Protein AF-A0A8H3FV76-F1 (afdb_monomer_lite)

Foldseek 3Di:
DDDDPPDPPDCFADFPWKKKWWAADLVVGWIWMFRHDPVDPVRDPPGDDIATWWWDWDDDDPDLAIATQIDRDDPPIDSAGQAAPFQDQQLHDPVNHPDDVDDRRHHFYAHDPNSSLVSQQLSADVVCNVVSSVPQQDAAAGDDDPGGPPHSNDHGDMDMGIDGFDPVCCPCGDPVNNVCRRVQVVHGSHD

Secondary structure (DSSP, 8-state):
-PPPPP--------EEEEEEEEEEETTEEEEEEESS-TT-HHHHTTS---EE-EEEEEE-TTS--EEEEEESS-SS-BSSBPP-TTTHHHHS-GGGB---SSS---EEEEE-HHHHHHHHHHTS-GGGHHHHHHHTEETTEE---S--TTTT--TTEEEEEEEE--TT-TTTSSHHHHHHHHHTTT--SB-

Radius of gyration: 16.8 Å; chains: 1; bounding box: 39×49×47 Å

Organism: NCBI:txid172621

Sequence (191 aa):
MFPVAPTERVSLGHTHSAATVFTQNPDTPHLLAVPFDAQSTHAYENNGGWRPLAFRHVRIGNTQRAYSAVTTYGDRQHIAARGSPHWMPQLLPSVYDFQTGSPRIQAGLIGSIPLLIALAAFSAPPAALGAVLTRCVRPSAWQPHQYHYPMGHVAERGMVVTIFLDPTNPQGSNAAVLNGLQNGEYGPFYS

Structure (mmCIF, N/CA/C/O backbone):
data_AF-A0A8H3FV76-F1
#
_entry.id   AF-A0A8H3FV76-F1
#
loop_
_atom_site.group_PDB
_atom_site.id
_atom_site.type_symbol
_atom_site.label_atom_id
_atom_site.label_alt_id
_atom_site.label_comp_id
_atom_site.label_asym_id
_atom_site.label_entity_id
_atom_site.label_seq_id
_atom_site.pdbx_PDB_ins_code
_atom_site.Cartn_x
_atom_site.Cartn_y
_atom_site.Cartn_z
_atom_site.occupancy
_atom_site.B_iso_or_equiv
_atom_site.auth_seq_id
_atom_site.auth_comp_id
_atom_site.auth_asym_id
_atom_site.auth_atom_id
_atom_site.pdbx_PDB_model_num
ATOM 1 N N . MET A 1 1 ? 2.960 -29.334 -23.297 1.00 36.62 1 MET A N 1
ATOM 2 C CA . MET A 1 1 ? 3.808 -28.384 -22.548 1.00 36.62 1 MET A CA 1
ATOM 3 C C . MET A 1 1 ? 3.963 -27.160 -23.433 1.00 36.62 1 MET A C 1
ATOM 5 O O . MET A 1 1 ? 4.658 -27.241 -24.434 1.00 36.62 1 MET A O 1
ATOM 9 N N . PHE A 1 2 ? 3.190 -26.104 -23.176 1.00 31.58 2 PHE A N 1
ATOM 10 C CA . PHE A 1 2 ? 3.243 -24.879 -23.978 1.00 31.58 2 PHE A CA 1
ATOM 11 C C . PHE A 1 2 ? 4.320 -23.956 -23.396 1.00 31.58 2 PHE A C 1
ATOM 13 O O . PHE A 1 2 ? 4.336 -23.777 -22.177 1.00 31.58 2 PHE A O 1
ATOM 20 N N . PRO A 1 3 ? 5.226 -23.398 -24.213 1.00 33.75 3 PRO A N 1
ATOM 21 C CA . PRO A 1 3 ? 6.197 -22.432 -23.727 1.00 33.75 3 PRO A CA 1
ATOM 22 C C . PRO A 1 3 ? 5.468 -21.145 -23.326 1.00 33.75 3 PRO A C 1
ATOM 24 O O . PRO A 1 3 ? 4.717 -20.569 -24.113 1.00 33.75 3 PRO A O 1
ATOM 27 N N . VAL A 1 4 ? 5.677 -20.707 -22.084 1.00 38.50 4 VAL A N 1
ATOM 28 C CA . VAL A 1 4 ? 5.266 -19.379 -21.622 1.00 38.50 4 VAL A CA 1
ATOM 29 C C . VAL A 1 4 ? 6.168 -18.375 -22.332 1.00 38.50 4 VAL A C 1
ATOM 31 O O . VAL A 1 4 ? 7.389 -18.427 -22.181 1.00 38.50 4 VAL A O 1
ATOM 34 N N . ALA A 1 5 ? 5.578 -17.514 -23.160 1.00 35.06 5 ALA A N 1
ATOM 35 C CA . ALA A 1 5 ? 6.313 -16.458 -23.843 1.00 35.06 5 ALA A CA 1
ATOM 36 C C . ALA A 1 5 ? 7.004 -15.551 -22.806 1.00 35.06 5 ALA A C 1
ATOM 38 O O . ALA A 1 5 ? 6.394 -15.241 -21.777 1.00 35.06 5 ALA A O 1
ATOM 39 N N . PRO A 1 6 ? 8.254 -15.119 -23.041 1.00 36.88 6 PRO A N 1
ATOM 40 C CA . PRO A 1 6 ? 8.903 -14.156 -22.169 1.00 36.88 6 PRO A CA 1
ATOM 41 C C . PRO A 1 6 ? 8.097 -12.858 -22.205 1.00 36.88 6 PRO A C 1
ATOM 43 O O . PRO A 1 6 ? 7.936 -12.249 -23.261 1.00 36.88 6 PRO A O 1
ATOM 46 N N . THR A 1 7 ? 7.559 -12.459 -21.053 1.00 44.25 7 THR A N 1
ATOM 47 C CA . THR A 1 7 ? 6.920 -11.157 -20.872 1.00 44.25 7 THR A CA 1
ATOM 48 C C . THR A 1 7 ? 7.927 -10.090 -21.274 1.00 44.25 7 THR A C 1
ATOM 50 O O . THR A 1 7 ? 8.938 -9.899 -20.593 1.00 44.25 7 THR A O 1
ATOM 53 N N . GLU A 1 8 ? 7.674 -9.434 -22.402 1.00 32.16 8 GLU A N 1
ATOM 54 C CA . GLU A 1 8 ? 8.462 -8.317 -22.898 1.00 32.16 8 GLU A CA 1
ATOM 55 C C . GLU A 1 8 ? 8.462 -7.235 -21.813 1.00 32.16 8 GLU A C 1
ATOM 57 O O . GLU A 1 8 ? 7.467 -6.547 -21.574 1.00 32.16 8 GLU A O 1
ATOM 62 N N . ARG A 1 9 ? 9.569 -7.143 -21.066 1.00 40.03 9 ARG A N 1
ATOM 63 C CA . ARG A 1 9 ? 9.799 -6.029 -20.155 1.00 40.03 9 ARG A CA 1
ATOM 64 C C . ARG A 1 9 ? 10.002 -4.813 -21.047 1.00 40.03 9 ARG A C 1
ATOM 66 O O . ARG A 1 9 ? 11.104 -4.586 -21.538 1.00 40.03 9 ARG A O 1
ATOM 73 N N . VAL A 1 10 ? 8.929 -4.048 -21.258 1.00 46.09 10 VAL A N 1
ATOM 74 C CA . VAL A 1 10 ? 9.014 -2.643 -21.673 1.00 46.09 10 VAL A CA 1
ATOM 75 C C . VAL A 1 10 ? 10.165 -2.021 -20.882 1.00 46.09 10 VAL A C 1
ATOM 77 O O . VAL A 1 10 ? 10.298 -2.320 -19.692 1.00 46.09 10 VAL A O 1
ATOM 80 N N . SER A 1 11 ? 11.018 -1.220 -21.528 1.00 41.97 11 SER A N 1
ATOM 81 C CA . SER A 1 11 ? 12.102 -0.483 -20.865 1.00 41.97 11 SER A CA 1
ATOM 82 C C . SER A 1 11 ? 11.491 0.568 -19.928 1.00 41.97 11 SER A C 1
ATOM 84 O O . SER A 1 11 ? 11.413 1.756 -20.219 1.00 41.97 11 SER A O 1
ATOM 86 N N . LEU A 1 12 ? 10.940 0.077 -18.824 1.00 52.75 12 LEU A N 1
ATOM 87 C CA . LEU A 1 12 ? 10.497 0.828 -17.672 1.00 52.75 12 LEU A CA 1
ATOM 88 C C . LEU A 1 12 ? 11.776 1.409 -17.068 1.00 52.75 12 LEU A C 1
ATOM 90 O O . LEU A 1 12 ? 12.803 0.729 -17.054 1.00 52.75 12 LEU A O 1
ATOM 94 N N . GLY A 1 13 ? 11.739 2.681 -16.668 1.00 56.09 13 GLY A N 1
ATOM 95 C CA . GLY A 1 13 ? 12.906 3.421 -16.188 1.00 56.09 13 GLY A CA 1
ATOM 96 C C . GLY A 1 13 ? 13.615 2.768 -14.994 1.00 56.09 13 GLY A C 1
ATOM 97 O O . GLY A 1 13 ? 13.360 1.632 -14.605 1.00 56.09 13 GLY A O 1
ATOM 98 N N . HIS A 1 14 ? 14.522 3.497 -14.354 1.00 64.50 14 HIS A N 1
ATOM 99 C CA . HIS A 1 14 ? 15.194 2.974 -13.165 1.00 64.50 14 HIS A CA 1
ATOM 100 C C . HIS A 1 14 ? 14.164 2.657 -12.064 1.00 64.50 14 HIS A C 1
ATOM 102 O O . HIS A 1 14 ? 13.364 3.518 -11.682 1.00 64.50 14 HIS A O 1
ATOM 108 N N . THR A 1 15 ? 14.178 1.417 -11.565 1.00 77.12 15 THR A N 1
ATOM 109 C CA . THR A 1 15 ? 13.364 0.999 -10.418 1.00 77.12 15 THR A CA 1
ATOM 110 C C . THR A 1 15 ? 13.693 1.880 -9.218 1.00 77.12 15 THR A C 1
ATOM 112 O O . THR A 1 15 ? 14.849 1.962 -8.808 1.00 77.12 15 THR A O 1
ATOM 115 N N . HIS A 1 16 ? 12.678 2.516 -8.637 1.00 83.38 16 HIS A N 1
ATOM 116 C CA . HIS A 1 16 ? 12.831 3.306 -7.419 1.00 83.38 16 HIS A CA 1
ATOM 117 C C . HIS A 1 16 ? 12.718 2.433 -6.170 1.00 83.38 16 HIS A C 1
ATOM 119 O O . HIS A 1 16 ? 13.556 2.501 -5.275 1.00 83.38 16 HIS A O 1
ATOM 125 N N . SER A 1 17 ? 11.669 1.614 -6.107 1.00 89.38 17 SER A N 1
ATOM 126 C CA . SER A 1 17 ? 11.402 0.732 -4.976 1.00 89.38 17 SER A CA 1
ATOM 127 C C . SER A 1 17 ? 10.532 -0.445 -5.401 1.00 89.38 17 SER A C 1
ATOM 129 O O . SER A 1 17 ? 9.842 -0.393 -6.421 1.00 89.38 17 SER A O 1
ATOM 131 N N . ALA A 1 18 ? 10.567 -1.521 -4.621 1.00 91.88 18 ALA A N 1
ATOM 132 C CA . ALA A 1 18 ? 9.705 -2.674 -4.818 1.00 91.88 18 ALA A CA 1
ATOM 133 C C . ALA A 1 18 ? 9.270 -3.252 -3.472 1.00 91.88 18 ALA A C 1
ATOM 135 O O . ALA A 1 18 ? 9.939 -3.060 -2.458 1.00 91.88 18 ALA A O 1
ATOM 136 N N . ALA A 1 19 ? 8.157 -3.972 -3.463 1.00 92.88 19 ALA A N 1
ATOM 137 C CA . ALA A 1 19 ? 7.776 -4.824 -2.351 1.00 92.88 19 ALA A CA 1
ATOM 138 C C . ALA A 1 19 ? 7.035 -6.052 -2.864 1.00 92.88 19 ALA A C 1
ATOM 140 O O . ALA A 1 19 ? 6.316 -5.988 -3.862 1.00 92.88 19 ALA A O 1
ATOM 141 N N . THR A 1 20 ? 7.172 -7.150 -2.132 1.00 93.25 20 THR A N 1
ATOM 142 C CA . THR A 1 20 ? 6.369 -8.349 -2.353 1.00 93.25 20 THR A CA 1
ATOM 143 C C . THR A 1 20 ? 5.481 -8.566 -1.146 1.00 93.25 20 THR A C 1
ATOM 145 O O . THR A 1 20 ? 5.955 -8.492 -0.014 1.00 93.25 20 THR A O 1
ATOM 148 N N . VAL A 1 21 ? 4.198 -8.821 -1.386 1.00 92.75 21 VAL A N 1
ATOM 149 C CA . VAL A 1 21 ? 3.195 -9.104 -0.358 1.00 92.75 21 VAL A CA 1
ATOM 150 C C . VAL A 1 21 ? 2.537 -10.442 -0.665 1.00 92.75 21 VAL A C 1
ATOM 152 O O . VAL A 1 21 ? 2.235 -10.740 -1.817 1.00 92.75 21 VAL A O 1
ATOM 155 N N . PHE A 1 22 ? 2.315 -11.246 0.363 1.00 91.38 22 PHE A N 1
ATOM 156 C CA . PHE A 1 22 ? 1.766 -12.588 0.274 1.00 91.38 22 PHE A CA 1
ATOM 157 C C . PHE A 1 22 ? 0.725 -12.813 1.370 1.00 91.38 22 PHE A C 1
ATOM 159 O O . PHE A 1 22 ? 0.882 -12.344 2.499 1.00 91.38 22 PHE A O 1
ATOM 166 N N . THR A 1 23 ? -0.327 -13.558 1.046 1.00 85.94 23 THR A N 1
ATOM 167 C CA . THR A 1 23 ? -1.296 -14.058 2.021 1.00 85.94 23 THR A CA 1
ATOM 168 C C . THR A 1 23 ? -1.419 -15.570 1.891 1.00 85.94 23 THR A C 1
ATOM 170 O O . THR A 1 23 ? -1.562 -16.099 0.791 1.00 85.94 23 THR A O 1
ATOM 173 N N . GLN A 1 24 ? -1.329 -16.274 3.020 1.00 75.19 24 GLN A N 1
ATOM 174 C CA . GLN A 1 24 ? -1.372 -17.734 3.039 1.00 75.19 24 GLN A CA 1
ATOM 175 C C . GLN A 1 24 ? -2.815 -18.248 3.023 1.00 75.19 24 GLN A C 1
ATOM 177 O O . GLN A 1 24 ? -3.137 -19.139 2.245 1.00 75.19 24 GLN A O 1
ATOM 182 N N . ASN A 1 25 ? -3.686 -17.680 3.861 1.00 73.50 25 ASN A N 1
ATOM 183 C CA . ASN A 1 25 ? -5.054 -18.155 4.041 1.00 73.50 25 ASN A CA 1
ATOM 184 C C . ASN A 1 25 ? -6.007 -16.971 4.335 1.00 73.50 25 ASN A C 1
ATOM 186 O O . ASN A 1 25 ? -5.696 -16.179 5.230 1.00 73.50 25 ASN A O 1
ATOM 190 N N . PRO A 1 26 ? -7.162 -16.851 3.643 1.00 68.19 26 PRO A N 1
ATOM 191 C CA . PRO A 1 26 ? -8.209 -15.874 3.973 1.00 68.19 26 PRO A CA 1
ATOM 192 C C . PRO A 1 26 ? -8.698 -15.931 5.428 1.00 68.19 26 PRO A C 1
ATOM 194 O O . PRO A 1 26 ? -9.129 -14.909 5.963 1.00 68.19 26 PRO A O 1
ATOM 197 N N . ASP A 1 27 ? -8.630 -17.097 6.073 1.00 69.38 27 ASP A N 1
ATOM 198 C CA . ASP A 1 27 ? -9.115 -17.305 7.443 1.00 69.38 27 ASP A CA 1
ATOM 199 C C . ASP A 1 27 ? -8.100 -16.862 8.508 1.00 69.38 27 ASP A C 1
ATOM 201 O O . ASP A 1 27 ? -8.467 -16.569 9.646 1.00 69.38 27 ASP A O 1
ATOM 205 N N . THR A 1 28 ? -6.816 -16.766 8.144 1.00 69.50 28 THR A N 1
ATOM 206 C CA . THR A 1 28 ? -5.741 -16.230 8.995 1.00 69.50 28 THR A CA 1
ATOM 207 C C . THR A 1 28 ? -5.098 -15.053 8.275 1.00 69.50 28 THR A C 1
ATOM 209 O O . THR A 1 28 ? -4.051 -15.209 7.634 1.00 69.50 28 THR A O 1
ATOM 212 N N . PRO A 1 29 ? -5.718 -13.867 8.318 1.00 74.19 29 PRO A N 1
ATOM 213 C CA . PRO A 1 29 ? -5.526 -12.882 7.271 1.00 74.19 29 PRO A CA 1
ATOM 214 C C . PRO A 1 29 ? -4.332 -11.973 7.549 1.00 74.19 29 PRO A C 1
ATOM 216 O O . PRO A 1 29 ? -4.397 -10.752 7.441 1.00 74.19 29 PRO A O 1
ATOM 219 N N . HIS A 1 30 ? -3.216 -12.575 7.936 1.00 84.12 30 HIS A N 1
ATOM 220 C CA . HIS A 1 30 ? -1.951 -11.882 8.012 1.00 84.12 30 HIS A CA 1
ATOM 221 C C . HIS A 1 30 ? -1.403 -11.701 6.599 1.00 84.12 30 HIS A C 1
ATOM 223 O O . HIS A 1 30 ? -1.332 -12.634 5.797 1.00 84.12 30 HIS A O 1
ATOM 229 N N . LEU A 1 31 ? -1.013 -10.468 6.307 1.00 89.50 31 LEU A N 1
ATOM 230 C CA . LEU A 1 31 ? -0.245 -10.124 5.127 1.00 89.50 31 LEU A CA 1
ATOM 231 C C . LEU A 1 31 ? 1.228 -10.201 5.506 1.00 89.50 31 LEU A C 1
ATOM 233 O O . LEU A 1 31 ? 1.684 -9.485 6.400 1.00 89.50 31 LEU A O 1
ATOM 237 N N . LEU A 1 32 ? 1.957 -11.083 4.834 1.00 90.81 32 LEU A N 1
ATOM 238 C CA . LEU A 1 32 ? 3.406 -11.165 4.922 1.00 90.81 32 LEU A CA 1
ATOM 239 C C . LEU A 1 32 ? 4.006 -10.323 3.810 1.00 90.81 32 LEU A C 1
ATOM 241 O O . LEU A 1 32 ? 3.511 -10.335 2.687 1.00 90.81 32 LEU A O 1
ATOM 245 N N . ALA A 1 33 ? 5.072 -9.594 4.102 1.00 92.38 33 ALA A N 1
ATOM 246 C CA . ALA A 1 33 ? 5.695 -8.727 3.128 1.00 92.38 33 ALA A CA 1
ATOM 247 C C . ALA A 1 33 ? 7.214 -8.665 3.281 1.00 92.38 33 ALA A C 1
ATOM 249 O O . ALA A 1 33 ? 7.765 -8.842 4.370 1.00 92.38 33 ALA A O 1
ATOM 250 N N . VAL A 1 34 ? 7.873 -8.371 2.163 1.00 91.38 34 VAL A N 1
ATOM 251 C CA . VAL A 1 34 ? 9.301 -8.061 2.065 1.00 91.38 34 VAL A CA 1
ATOM 252 C C . VAL A 1 34 ? 9.493 -6.767 1.263 1.00 91.38 34 VAL A C 1
ATOM 254 O O . VAL A 1 34 ? 8.743 -6.528 0.312 1.00 91.38 34 VAL A O 1
ATOM 257 N N . PRO A 1 35 ? 10.465 -5.903 1.615 1.00 89.94 35 PRO A N 1
ATOM 258 C CA . PRO A 1 35 ? 10.671 -4.605 0.962 1.00 89.94 35 PRO A CA 1
ATOM 259 C C . PRO A 1 35 ? 11.475 -4.720 -0.347 1.00 89.94 35 PRO A C 1
ATOM 261 O O . PRO A 1 35 ? 12.315 -3.875 -0.645 1.00 89.94 35 PRO A O 1
ATOM 264 N N . PHE A 1 36 ? 11.274 -5.804 -1.094 1.00 88.50 36 PHE A N 1
ATOM 265 C CA . PHE A 1 36 ? 11.963 -6.080 -2.348 1.00 88.50 36 PHE A CA 1
ATOM 266 C C . PHE A 1 36 ? 11.134 -7.002 -3.250 1.00 88.50 36 PHE A C 1
ATOM 268 O O . PHE A 1 36 ? 10.139 -7.590 -2.819 1.00 88.50 36 PHE A O 1
ATOM 275 N N . ASP A 1 37 ? 11.550 -7.123 -4.509 1.00 89.88 37 ASP A N 1
ATOM 276 C CA . ASP A 1 37 ? 11.027 -8.114 -5.451 1.00 89.88 37 ASP A CA 1
ATOM 277 C C . ASP A 1 37 ? 11.562 -9.508 -5.085 1.00 89.88 37 ASP A C 1
ATOM 279 O O . ASP A 1 37 ? 12.746 -9.796 -5.270 1.00 89.88 37 ASP A O 1
ATOM 283 N N . ALA A 1 38 ? 10.696 -10.373 -4.552 1.00 87.69 38 ALA A N 1
ATOM 284 C CA . ALA A 1 38 ? 11.058 -11.722 -4.123 1.00 87.69 38 ALA A CA 1
ATOM 285 C C . ALA A 1 38 ? 11.350 -12.675 -5.296 1.00 87.69 38 ALA A C 1
ATOM 287 O O . ALA A 1 38 ? 11.844 -13.776 -5.070 1.00 87.69 38 ALA A O 1
ATOM 288 N N . GLN A 1 39 ? 11.065 -12.271 -6.539 1.00 84.00 39 GLN A N 1
ATOM 289 C CA . GLN A 1 39 ? 11.465 -13.010 -7.740 1.00 84.00 39 GLN A CA 1
ATOM 290 C C . GLN A 1 39 ? 12.920 -12.717 -8.137 1.00 84.00 39 GLN A C 1
ATOM 292 O O . GLN A 1 39 ? 13.481 -13.420 -8.977 1.00 84.00 39 GLN A O 1
ATOM 297 N N . SER A 1 40 ? 13.546 -11.697 -7.541 1.00 78.38 40 SER A N 1
ATOM 298 C CA . SER A 1 40 ? 14.953 -11.369 -7.758 1.00 78.38 40 SER A CA 1
ATOM 299 C C . SER A 1 40 ? 15.848 -12.172 -6.814 1.00 78.38 40 SER A C 1
ATOM 301 O O . SER A 1 40 ? 15.864 -11.941 -5.603 1.00 78.38 40 SER A O 1
ATOM 303 N N . THR A 1 41 ? 16.648 -13.083 -7.371 1.00 61.88 41 THR A N 1
ATOM 304 C CA . THR A 1 41 ? 17.612 -13.921 -6.632 1.00 61.88 41 THR A CA 1
ATOM 305 C C . THR A 1 41 ? 18.595 -13.108 -5.787 1.00 61.88 41 THR A C 1
ATOM 307 O O . THR A 1 41 ? 18.939 -13.525 -4.688 1.00 61.88 41 THR A O 1
ATOM 310 N N . HIS A 1 42 ? 18.987 -11.913 -6.236 1.00 61.19 42 HIS A N 1
ATOM 311 C CA . 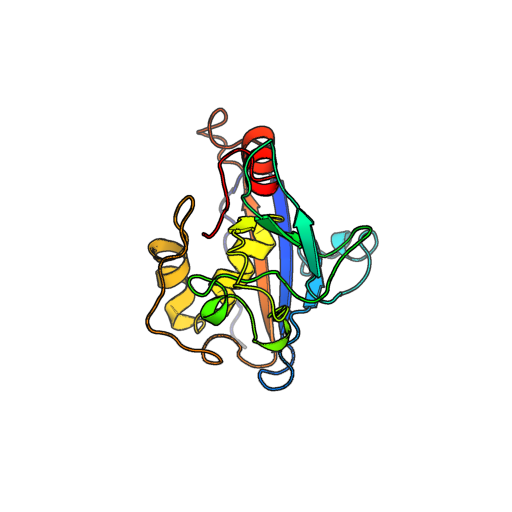HIS A 1 42 ? 19.912 -11.041 -5.500 1.00 61.19 42 HIS A CA 1
ATOM 312 C C . HIS A 1 42 ? 19.290 -10.337 -4.286 1.00 61.19 42 HIS A C 1
ATOM 314 O O . HIS A 1 42 ? 20.009 -9.863 -3.407 1.00 61.19 42 HIS A O 1
ATOM 320 N N . ALA A 1 43 ? 17.962 -10.219 -4.232 1.00 60.91 43 ALA A N 1
ATOM 321 C CA . ALA A 1 43 ? 17.296 -9.425 -3.204 1.00 60.91 43 ALA A CA 1
ATOM 322 C C . ALA A 1 43 ? 17.136 -10.171 -1.868 1.00 60.91 43 ALA A C 1
ATOM 324 O O . ALA A 1 43 ? 17.075 -9.528 -0.819 1.00 60.91 43 ALA A O 1
ATOM 325 N N . TYR A 1 44 ? 17.095 -11.506 -1.905 1.00 58.69 44 TYR A N 1
ATOM 326 C CA . TYR A 1 44 ? 16.833 -12.356 -0.740 1.00 58.69 44 TYR A CA 1
ATOM 327 C C . TYR A 1 44 ? 18.012 -12.418 0.246 1.00 58.69 44 TYR A C 1
ATOM 329 O O . TYR A 1 44 ? 17.804 -12.453 1.456 1.00 58.69 44 TYR A O 1
ATOM 337 N N . GLU A 1 45 ? 19.251 -12.376 -0.249 1.00 58.44 45 GLU A N 1
ATOM 338 C CA . GLU A 1 45 ? 20.455 -12.614 0.565 1.00 58.44 45 GLU A CA 1
ATOM 339 C C . GLU A 1 45 ? 20.774 -11.478 1.556 1.00 58.44 45 GLU A C 1
ATOM 341 O O . GLU A 1 45 ? 21.426 -11.718 2.568 1.00 58.44 45 GLU A O 1
ATOM 346 N N . ASN A 1 46 ? 20.274 -10.258 1.316 1.00 61.34 46 ASN A N 1
ATOM 347 C CA . ASN A 1 46 ? 20.704 -9.058 2.052 1.00 61.34 46 ASN A CA 1
ATOM 348 C C . ASN A 1 46 ? 19.596 -8.329 2.834 1.00 61.34 46 ASN A C 1
ATOM 350 O O . ASN A 1 46 ? 19.900 -7.433 3.619 1.00 61.34 46 ASN A O 1
ATOM 354 N N . ASN A 1 47 ? 18.319 -8.680 2.644 1.00 64.12 47 ASN A N 1
ATOM 355 C CA . ASN A 1 47 ? 17.193 -7.832 3.075 1.00 64.12 47 ASN A CA 1
ATOM 356 C C . ASN A 1 47 ? 16.269 -8.463 4.137 1.00 64.12 47 ASN A C 1
ATOM 358 O O . ASN A 1 47 ? 15.217 -7.905 4.460 1.00 64.12 47 ASN A O 1
ATOM 362 N N . GLY A 1 48 ? 16.672 -9.596 4.721 1.00 68.19 48 GLY A N 1
ATOM 363 C CA . GLY A 1 48 ? 15.898 -10.314 5.737 1.00 68.19 48 GLY A CA 1
ATOM 364 C C . GLY A 1 48 ? 14.716 -11.116 5.173 1.00 68.19 48 GLY A C 1
ATOM 365 O O . GLY A 1 48 ? 14.406 -11.068 3.987 1.00 68.19 48 GLY A O 1
ATOM 366 N N . GLY A 1 49 ? 14.070 -11.902 6.040 1.00 81.25 49 GLY A N 1
ATOM 367 C CA . GLY A 1 49 ? 12.955 -12.777 5.663 1.00 81.25 49 GLY A CA 1
ATOM 368 C C . GLY A 1 49 ? 11.585 -12.093 5.646 1.00 81.25 49 GLY A C 1
ATOM 369 O O . GLY A 1 49 ? 11.441 -10.931 6.029 1.00 81.25 49 GLY A O 1
ATOM 370 N N . TRP A 1 50 ? 10.569 -12.861 5.248 1.00 86.88 50 TRP A N 1
ATOM 371 C CA . TRP A 1 50 ? 9.155 -12.484 5.300 1.00 86.88 50 TRP A CA 1
ATOM 372 C C . TRP A 1 50 ? 8.722 -12.063 6.704 1.00 86.88 50 TRP A C 1
ATOM 374 O O . TRP A 1 50 ? 9.036 -12.733 7.689 1.00 86.88 50 TRP A O 1
ATOM 384 N N . ARG A 1 51 ? 7.971 -10.962 6.796 1.00 87.88 51 ARG A N 1
ATOM 385 C CA . ARG A 1 51 ? 7.459 -10.431 8.068 1.00 87.88 51 ARG A CA 1
ATOM 386 C C . ARG A 1 51 ? 6.005 -10.006 7.936 1.00 87.88 51 ARG A C 1
ATOM 388 O O . ARG A 1 51 ? 5.603 -9.613 6.842 1.00 87.88 51 ARG A O 1
ATOM 395 N N . PRO A 1 52 ? 5.221 -10.029 9.025 1.00 88.69 52 PRO A N 1
ATOM 396 C CA . PRO A 1 52 ? 3.910 -9.403 9.030 1.00 88.69 52 PRO A CA 1
ATOM 397 C C . PRO A 1 52 ? 4.004 -7.927 8.642 1.00 88.69 52 PRO A C 1
ATOM 399 O O . PRO A 1 52 ? 4.937 -7.224 9.036 1.00 88.69 52 PRO A O 1
ATOM 402 N N . LEU A 1 53 ? 3.007 -7.460 7.901 1.00 91.00 53 LEU A N 1
ATOM 403 C CA . LEU A 1 53 ? 2.798 -6.043 7.655 1.00 91.00 53 LEU A CA 1
ATOM 404 C C . LEU A 1 53 ? 2.646 -5.304 8.992 1.00 91.00 53 LEU A C 1
ATOM 406 O O . LEU A 1 53 ? 1.961 -5.783 9.899 1.00 91.00 53 LEU A O 1
ATOM 410 N N . ALA A 1 54 ? 3.293 -4.150 9.109 1.00 91.00 54 ALA A N 1
ATOM 411 C CA . ALA A 1 54 ? 3.329 -3.378 10.337 1.00 91.00 54 ALA A CA 1
ATOM 412 C C . ALA A 1 54 ? 3.078 -1.891 10.076 1.00 91.00 54 ALA A C 1
ATOM 414 O O . ALA A 1 54 ? 3.206 -1.393 8.953 1.00 91.00 54 ALA A O 1
ATOM 415 N N . PHE A 1 55 ? 2.741 -1.170 11.142 1.00 91.88 55 PHE A N 1
ATOM 416 C CA . PHE A 1 55 ? 2.397 0.241 11.098 1.00 91.88 55 PHE A CA 1
ATOM 417 C C . PHE A 1 55 ? 3.180 1.040 12.125 1.00 91.88 55 PHE A C 1
ATOM 419 O O . PHE A 1 55 ? 3.292 0.672 13.294 1.00 91.88 55 PHE A O 1
ATOM 426 N N . ARG A 1 56 ? 3.660 2.203 11.699 1.00 91.44 56 ARG A N 1
ATOM 427 C CA . ARG A 1 56 ? 4.169 3.241 12.590 1.00 91.44 56 ARG A CA 1
ATOM 428 C C . ARG A 1 56 ? 3.131 4.349 12.688 1.00 91.44 56 ARG A C 1
ATOM 430 O O . ARG A 1 56 ? 2.759 4.942 11.677 1.00 91.44 56 ARG A O 1
ATOM 437 N N . HIS A 1 57 ? 2.658 4.643 13.894 1.00 89.06 57 HIS A N 1
ATOM 438 C CA . HIS A 1 57 ? 1.699 5.727 14.091 1.00 89.06 57 HIS A CA 1
ATOM 439 C C . HIS A 1 57 ? 2.429 7.050 14.265 1.00 89.06 57 HIS A C 1
ATOM 441 O O . HIS A 1 57 ? 3.236 7.202 15.181 1.00 89.06 57 HIS A O 1
ATOM 447 N N . VAL A 1 58 ? 2.124 8.017 13.406 1.00 88.31 58 VAL A N 1
ATOM 448 C CA . VAL A 1 58 ? 2.762 9.336 13.432 1.00 88.31 58 VAL A CA 1
ATOM 449 C C . VAL A 1 58 ? 1.721 10.447 13.428 1.00 88.31 58 VAL A C 1
ATOM 451 O O . VAL A 1 58 ? 0.575 10.262 13.018 1.00 88.31 58 VAL A O 1
ATOM 454 N N . ARG A 1 59 ? 2.130 11.616 13.913 1.00 87.44 59 ARG A N 1
ATOM 455 C CA . ARG A 1 59 ? 1.427 12.889 13.743 1.00 87.44 59 ARG A CA 1
ATOM 456 C C . ARG A 1 59 ? 2.399 13.832 13.051 1.00 87.44 59 ARG A C 1
ATOM 458 O O . ARG A 1 59 ? 3.566 13.866 13.434 1.00 87.44 59 ARG A O 1
ATOM 465 N N . ILE A 1 60 ? 1.940 14.528 12.016 1.00 81.06 60 ILE A N 1
ATOM 466 C CA . ILE A 1 60 ? 2.800 15.371 11.178 1.00 81.06 60 ILE A CA 1
ATOM 467 C C . ILE A 1 60 ? 2.399 16.835 11.361 1.00 81.06 60 ILE A C 1
ATOM 469 O O . ILE A 1 60 ? 1.228 17.201 11.217 1.00 81.06 60 ILE A O 1
ATOM 473 N N . GLY A 1 61 ? 3.398 17.665 11.667 1.00 70.00 61 GLY A N 1
ATOM 474 C CA . GLY A 1 61 ? 3.234 19.091 11.939 1.00 70.00 61 GLY A CA 1
ATOM 475 C C . GLY A 1 61 ? 2.374 19.381 13.173 1.00 70.00 61 GLY A C 1
ATOM 476 O O . GLY A 1 61 ? 2.124 18.511 14.005 1.00 70.00 61 GLY A O 1
ATOM 477 N N . ASN A 1 62 ? 1.872 20.613 13.259 1.00 66.50 62 ASN A N 1
ATOM 478 C CA . ASN A 1 62 ? 0.949 21.044 14.319 1.00 66.50 62 ASN A CA 1
ATOM 479 C C . ASN A 1 62 ? -0.502 20.599 14.068 1.00 66.50 62 ASN A C 1
ATOM 481 O O . ASN A 1 62 ? -1.418 20.999 14.787 1.00 66.50 62 ASN A O 1
ATOM 485 N N . THR A 1 63 ? -0.739 19.794 13.031 1.00 62.91 63 THR A N 1
ATOM 486 C CA . THR A 1 63 ? -2.075 19.289 12.722 1.00 62.91 63 THR A CA 1
ATOM 487 C C . THR A 1 63 ? -2.436 18.158 13.687 1.00 62.91 63 THR A C 1
ATOM 489 O O . THR A 1 63 ? -1.614 17.306 14.014 1.00 62.91 63 THR A O 1
ATOM 492 N N . GLN A 1 64 ? -3.695 18.093 14.125 1.00 69.31 64 GLN A N 1
ATOM 493 C CA . GLN A 1 64 ? -4.209 16.954 14.906 1.00 69.31 64 GLN A CA 1
ATOM 494 C C . GLN A 1 64 ? -4.381 15.679 14.051 1.00 69.31 64 GLN A C 1
ATOM 496 O O . GLN A 1 64 ? -4.967 14.700 14.514 1.00 69.31 64 GLN A O 1
ATOM 501 N N . ARG A 1 65 ? -3.890 15.668 12.802 1.00 80.19 65 ARG A N 1
ATOM 502 C CA . ARG A 1 65 ? -4.077 14.556 11.872 1.00 80.19 65 ARG A CA 1
ATOM 503 C C . ARG A 1 65 ? -3.136 13.413 12.232 1.00 80.19 65 ARG A C 1
ATOM 505 O O . ARG A 1 65 ? -1.915 13.568 12.275 1.00 80.19 65 ARG A O 1
ATOM 512 N N . ALA A 1 66 ? -3.726 12.258 12.510 1.00 88.81 66 ALA A N 1
ATOM 513 C CA . ALA A 1 66 ? -2.988 11.033 12.752 1.00 88.81 66 ALA A CA 1
ATOM 514 C C . ALA A 1 66 ? -2.764 10.281 11.440 1.00 88.81 66 ALA A C 1
ATOM 516 O O . ALA A 1 66 ? -3.603 10.311 10.539 1.00 88.81 66 ALA A O 1
ATOM 517 N N . TYR A 1 67 ? -1.652 9.561 11.374 1.00 91.38 67 TYR A N 1
ATOM 518 C CA . TYR A 1 67 ? -1.328 8.695 10.256 1.00 91.38 67 TYR A CA 1
ATOM 519 C C . TYR A 1 67 ? -0.900 7.315 10.741 1.00 91.38 67 TYR A C 1
ATOM 521 O O . TYR A 1 67 ? -0.248 7.178 11.782 1.00 91.38 67 TYR A O 1
ATOM 529 N N . SER A 1 68 ? -1.236 6.305 9.947 1.00 92.44 68 SER A N 1
ATOM 530 C CA . SER A 1 68 ? -0.696 4.952 10.034 1.00 92.44 68 SER A CA 1
ATOM 531 C C . SER A 1 68 ? 0.247 4.750 8.852 1.00 92.44 68 SER A C 1
ATOM 533 O O . SER A 1 68 ? -0.194 4.660 7.711 1.00 92.44 68 SER A O 1
ATOM 535 N N . ALA A 1 69 ? 1.553 4.730 9.111 1.00 93.06 69 ALA A N 1
ATOM 536 C CA . ALA A 1 69 ? 2.564 4.520 8.084 1.00 93.06 69 ALA A CA 1
ATOM 537 C C . ALA A 1 69 ? 2.846 3.023 7.916 1.00 93.06 69 ALA A C 1
ATOM 539 O O . ALA A 1 69 ? 3.408 2.416 8.828 1.00 93.06 69 ALA A O 1
ATOM 540 N N . VAL A 1 70 ? 2.463 2.438 6.779 1.00 93.75 70 VAL A N 1
ATOM 541 C CA . VAL A 1 70 ? 2.685 1.020 6.464 1.00 93.75 70 VAL A CA 1
ATOM 542 C C . VAL A 1 70 ? 4.150 0.737 6.124 1.00 93.75 70 VAL A C 1
ATOM 544 O O . VAL A 1 70 ? 4.792 1.489 5.384 1.00 93.75 70 VAL A O 1
ATOM 547 N N . THR A 1 71 ? 4.694 -0.345 6.678 1.00 90.62 71 THR A N 1
ATOM 548 C CA . THR A 1 71 ? 6.105 -0.734 6.542 1.00 90.62 71 THR A CA 1
ATOM 549 C C . THR A 1 71 ? 6.307 -2.227 6.858 1.00 90.62 71 THR A C 1
ATOM 551 O O . THR A 1 71 ? 5.416 -2.887 7.392 1.00 90.62 71 THR A O 1
ATOM 554 N N . THR A 1 72 ? 7.480 -2.768 6.516 1.00 82.88 72 THR A N 1
ATOM 555 C CA . THR A 1 72 ? 7.943 -4.122 6.879 1.00 82.88 72 THR A CA 1
ATOM 556 C C . THR A 1 72 ? 9.055 -4.124 7.941 1.00 82.88 72 THR A C 1
ATOM 558 O O . THR A 1 72 ? 9.397 -5.187 8.459 1.00 82.88 72 THR A O 1
ATOM 561 N N . TYR A 1 73 ? 9.643 -2.964 8.279 1.00 72.94 73 TYR A N 1
ATOM 562 C CA . TYR A 1 73 ? 10.793 -2.865 9.198 1.00 72.94 73 TYR A CA 1
ATOM 563 C C . TYR A 1 73 ? 10.889 -1.517 9.939 1.00 72.94 73 TYR A C 1
ATOM 565 O O . TYR A 1 73 ? 10.477 -0.475 9.414 1.00 72.94 73 TYR A O 1
ATOM 573 N N . GLY A 1 74 ? 11.411 -1.539 11.174 1.00 60.28 74 GLY A N 1
ATOM 574 C CA . GLY A 1 74 ? 11.708 -0.348 11.984 1.00 60.28 74 GLY A CA 1
ATOM 575 C C . GLY A 1 74 ? 11.357 -0.480 13.472 1.00 60.28 74 GLY A C 1
ATOM 576 O O . GLY A 1 74 ? 10.640 -1.392 13.878 1.00 60.28 74 GLY A O 1
ATOM 577 N N . ASP A 1 75 ? 11.842 0.465 14.278 1.00 50.72 75 ASP A N 1
ATOM 578 C CA . ASP A 1 75 ? 11.538 0.554 15.711 1.00 50.72 75 ASP A CA 1
ATOM 579 C C . ASP A 1 75 ? 10.128 1.122 15.963 1.00 50.72 75 ASP A C 1
ATOM 581 O O . ASP A 1 75 ? 9.638 1.970 15.213 1.00 50.72 75 ASP A O 1
ATOM 585 N N . ARG A 1 76 ? 9.488 0.697 17.067 1.00 62.69 76 ARG A N 1
ATOM 586 C CA . ARG A 1 76 ? 8.154 1.162 17.524 1.00 62.69 76 ARG A CA 1
ATOM 587 C C . ARG A 1 76 ? 7.018 0.893 16.528 1.00 62.69 76 ARG A C 1
ATOM 589 O O . ARG A 1 76 ? 6.189 1.762 16.250 1.00 62.69 76 ARG A O 1
ATOM 596 N N . GLN A 1 77 ? 6.993 -0.320 15.992 1.00 76.69 77 GLN A N 1
ATOM 597 C CA . GLN A 1 77 ? 5.938 -0.776 15.100 1.00 76.69 77 GLN 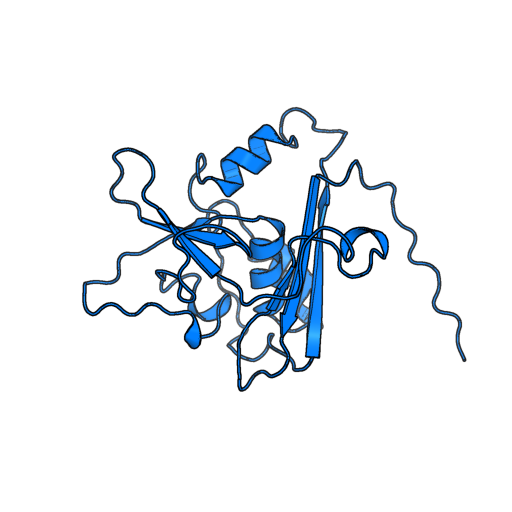A CA 1
ATOM 598 C C . GLN A 1 77 ? 4.804 -1.467 15.846 1.00 76.69 77 GLN A C 1
ATOM 600 O O . GLN A 1 77 ? 5.015 -2.182 16.823 1.00 76.69 77 GLN A O 1
ATOM 605 N N . HIS A 1 78 ? 3.600 -1.280 15.327 1.00 82.81 78 HIS A N 1
ATOM 606 C CA . HIS A 1 78 ? 2.396 -1.961 15.761 1.00 82.81 78 HIS A CA 1
ATOM 607 C C . HIS A 1 78 ? 1.925 -2.876 14.639 1.00 82.81 78 HIS A C 1
ATOM 609 O O . HIS A 1 78 ? 1.973 -2.502 13.469 1.00 82.81 78 HIS A O 1
ATOM 615 N N . ILE A 1 79 ? 1.446 -4.068 14.991 1.00 84.31 79 ILE A N 1
ATOM 616 C CA . ILE A 1 79 ? 0.807 -4.941 14.004 1.00 84.31 79 ILE A CA 1
ATOM 617 C C . ILE A 1 79 ? -0.477 -4.276 13.516 1.00 84.31 79 ILE A C 1
ATOM 619 O O . ILE A 1 79 ? -0.730 -4.292 12.329 1.00 84.31 79 ILE A O 1
ATOM 623 N N . ALA A 1 80 ? -1.239 -3.619 14.390 1.00 86.81 80 ALA A N 1
ATOM 624 C CA . ALA A 1 80 ? -2.491 -2.972 14.023 1.00 86.81 80 ALA A CA 1
ATOM 625 C C . ALA A 1 80 ? -2.298 -1.522 13.537 1.00 86.81 80 ALA A C 1
ATOM 627 O O . ALA A 1 80 ? -1.486 -0.767 14.073 1.00 86.81 80 ALA A O 1
ATOM 628 N N . ALA A 1 81 ? -3.080 -1.117 12.539 1.00 88.00 81 ALA A N 1
ATOM 629 C CA . ALA A 1 81 ? -3.188 0.257 12.073 1.00 88.00 81 ALA A CA 1
ATOM 630 C C . ALA A 1 81 ? -4.219 1.031 12.906 1.00 88.00 81 ALA A C 1
ATOM 632 O O . ALA A 1 81 ? -5.271 0.507 13.260 1.00 88.00 81 ALA A O 1
ATOM 633 N N . ARG A 1 82 ? -3.982 2.328 13.129 1.00 87.25 82 ARG A N 1
ATOM 634 C CA . ARG A 1 82 ? -5.078 3.246 13.466 1.00 87.25 82 ARG A CA 1
ATOM 635 C C . ARG A 1 82 ? -5.914 3.420 12.205 1.00 87.25 82 ARG A C 1
ATOM 637 O O . ARG A 1 82 ? -5.358 3.781 11.165 1.00 87.25 82 ARG A O 1
ATOM 644 N N . GLY A 1 83 ? -7.194 3.093 12.302 1.00 78.94 83 GLY A N 1
ATOM 645 C CA . GLY A 1 83 ? -8.078 2.958 11.154 1.00 78.94 83 GLY A CA 1
ATOM 646 C C . GLY A 1 83 ? -8.780 4.235 10.704 1.00 78.94 83 GLY A C 1
ATOM 647 O O . GLY A 1 83 ? -8.817 5.256 11.391 1.00 78.94 83 GLY A O 1
ATOM 648 N N . SER A 1 84 ? -9.424 4.116 9.548 1.00 84.75 84 SER A N 1
ATOM 649 C CA . SER A 1 84 ? -10.484 4.997 9.055 1.00 84.75 84 SER A CA 1
ATOM 650 C C . SER A 1 84 ? -11.618 4.104 8.559 1.00 84.75 84 SER A C 1
ATOM 652 O O . SER A 1 84 ? -11.335 3.098 7.902 1.00 84.75 84 SER A O 1
ATOM 654 N N . PRO A 1 85 ? -12.894 4.440 8.814 1.00 84.50 85 PRO A N 1
ATOM 655 C CA . PRO A 1 85 ? -14.011 3.679 8.254 1.00 84.50 85 PRO A CA 1
ATOM 656 C C . PRO A 1 85 ? -14.032 3.688 6.715 1.00 84.50 85 PRO A C 1
ATOM 658 O O . PRO A 1 85 ? -14.702 2.846 6.128 1.00 84.50 85 PRO A O 1
ATOM 661 N N . HIS A 1 86 ? -13.311 4.609 6.065 1.00 85.62 86 HIS A N 1
ATOM 662 C CA . HIS A 1 86 ? -13.333 4.776 4.612 1.00 85.62 86 HIS A CA 1
ATOM 663 C C . HIS A 1 86 ? -12.437 3.789 3.862 1.00 85.62 86 HIS A C 1
ATOM 665 O O . HIS A 1 86 ? -12.876 3.199 2.878 1.00 85.62 86 HIS A O 1
ATOM 671 N N . TRP A 1 87 ? -11.199 3.586 4.316 1.00 89.31 87 TRP A N 1
ATOM 672 C CA . TRP A 1 87 ? -10.229 2.744 3.608 1.00 89.31 87 TRP A CA 1
ATOM 673 C C . TRP A 1 87 ? -9.982 1.400 4.297 1.00 89.31 87 TRP A C 1
ATOM 675 O O . TRP A 1 87 ? -9.756 0.390 3.631 1.00 89.31 87 TRP A O 1
ATOM 685 N N . MET A 1 88 ? -10.056 1.354 5.629 1.00 89.75 88 MET A N 1
ATOM 686 C CA . MET A 1 88 ? -9.633 0.178 6.390 1.00 89.75 88 MET A CA 1
ATOM 687 C C . MET A 1 88 ? -10.428 -1.090 6.070 1.00 89.75 88 MET A C 1
ATOM 689 O O . MET A 1 88 ? -9.779 -2.103 5.826 1.00 89.75 88 MET A O 1
ATOM 693 N N . PRO A 1 89 ? -11.775 -1.063 5.989 1.00 88.19 89 PRO A N 1
ATOM 694 C CA . PRO A 1 89 ? -12.556 -2.284 5.781 1.00 88.19 89 PRO A CA 1
ATOM 695 C C . PRO A 1 89 ? -12.286 -3.005 4.453 1.00 88.19 89 PRO A C 1
ATOM 697 O O . PRO A 1 89 ? -12.679 -4.158 4.303 1.00 88.19 89 PRO A O 1
ATOM 700 N N . GLN A 1 90 ? -11.676 -2.324 3.477 1.00 89.00 90 GLN A N 1
ATOM 701 C CA . GLN A 1 90 ? -11.362 -2.903 2.168 1.00 89.00 90 GLN A CA 1
ATOM 702 C C . GLN A 1 90 ? -9.879 -3.205 1.995 1.00 89.00 90 GLN A C 1
ATOM 704 O O . GLN A 1 90 ? -9.540 -4.205 1.373 1.00 89.00 90 GLN A O 1
ATOM 709 N N . LEU A 1 91 ? -9.002 -2.348 2.518 1.00 90.00 91 LEU A N 1
ATOM 710 C CA . LEU A 1 91 ? -7.562 -2.472 2.298 1.00 90.00 91 LEU A CA 1
ATOM 711 C C . LEU A 1 91 ? -6.878 -3.424 3.273 1.00 90.00 91 LEU A C 1
ATOM 713 O O . LEU A 1 91 ? -5.818 -3.958 2.953 1.00 90.00 91 LEU A O 1
ATOM 717 N N . LEU A 1 92 ? -7.436 -3.591 4.473 1.00 89.19 92 LEU A N 1
ATOM 718 C CA . LEU A 1 92 ? -6.827 -4.395 5.519 1.00 89.19 92 LEU A CA 1
ATOM 719 C C . LEU A 1 92 ? -7.835 -5.367 6.129 1.00 89.19 92 LEU A C 1
ATOM 721 O O . LEU A 1 92 ? -8.976 -4.998 6.406 1.00 89.19 92 LEU A O 1
ATOM 725 N N . PRO A 1 93 ? -7.392 -6.591 6.433 1.00 87.19 93 PRO A N 1
ATOM 726 C CA . PRO A 1 93 ? -8.156 -7.495 7.272 1.00 87.19 93 PRO A CA 1
ATOM 727 C C . PRO A 1 93 ? -8.408 -6.925 8.672 1.00 87.19 93 PRO A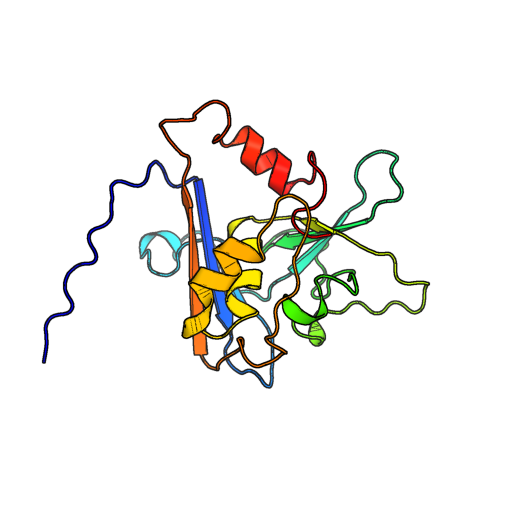 C 1
ATOM 729 O O . PRO A 1 93 ? -7.592 -6.178 9.211 1.00 87.19 93 PRO A O 1
ATOM 732 N N . SER A 1 94 ? -9.512 -7.331 9.300 1.00 85.12 94 SER A N 1
ATOM 733 C CA . SER A 1 94 ? -9.947 -6.810 10.607 1.00 85.12 94 SER A CA 1
ATOM 734 C C . SER A 1 94 ? -8.942 -7.030 11.741 1.00 85.12 94 SER A C 1
ATOM 736 O O . SER A 1 94 ? -8.928 -6.253 12.690 1.00 85.12 94 SER A O 1
ATOM 738 N N . VAL A 1 95 ? -8.052 -8.025 11.633 1.00 84.88 95 VAL A N 1
ATOM 739 C CA . VAL A 1 95 ? -6.957 -8.253 12.600 1.00 84.88 95 VAL A CA 1
ATOM 740 C C . VAL A 1 95 ? -5.984 -7.071 12.691 1.00 84.88 95 VAL A C 1
ATOM 742 O O . VAL A 1 95 ? -5.251 -6.944 13.668 1.00 84.88 95 VAL A O 1
ATOM 745 N N . TYR A 1 96 ? -5.979 -6.204 11.677 1.00 87.75 96 TYR A N 1
ATOM 746 C CA . TYR A 1 96 ? -5.186 -4.986 11.636 1.00 87.75 96 TYR A CA 1
ATOM 747 C C . TYR A 1 96 ? -5.925 -3.764 12.202 1.00 87.75 96 TYR A C 1
ATOM 749 O O . TYR A 1 96 ? -5.315 -2.702 12.276 1.00 87.75 96 TYR A O 1
ATOM 757 N N . ASP A 1 97 ? -7.201 -3.864 12.595 1.00 86.19 97 ASP A N 1
ATOM 758 C CA . ASP A 1 97 ? -7.975 -2.742 13.150 1.00 86.19 97 ASP A CA 1
ATOM 759 C C . ASP A 1 97 ? -7.644 -2.498 14.623 1.00 86.19 97 ASP A C 1
ATOM 761 O O . ASP A 1 97 ? -8.051 -3.241 15.519 1.00 86.19 97 ASP A O 1
ATOM 765 N N . PHE A 1 98 ? -6.892 -1.426 14.887 1.00 76.88 98 PHE A N 1
ATOM 766 C CA . PHE A 1 98 ? -6.604 -0.981 16.242 1.00 76.88 98 PHE A CA 1
ATOM 767 C C . PHE A 1 98 ? -7.807 -0.228 16.823 1.00 76.88 98 PHE A C 1
ATOM 769 O O . PHE A 1 98 ? -7.858 1.006 16.820 1.00 76.88 98 PHE A O 1
ATOM 776 N N . GLN A 1 99 ? -8.772 -0.974 17.362 1.00 64.69 99 GLN A N 1
ATOM 777 C CA . GLN A 1 99 ? -9.896 -0.401 18.099 1.00 64.69 99 GLN A CA 1
ATOM 778 C C . GLN A 1 99 ? -9.474 -0.039 19.524 1.00 64.69 99 GLN A C 1
ATOM 780 O O . GLN A 1 99 ? -9.671 -0.801 20.468 1.00 64.69 99 GLN A O 1
ATOM 785 N N . THR A 1 100 ? -8.890 1.142 19.717 1.00 53.44 100 THR A N 1
ATOM 786 C CA . THR A 1 100 ? -8.851 1.730 21.060 1.00 53.44 100 THR A CA 1
ATOM 787 C C . THR A 1 100 ? -10.213 2.331 21.363 1.00 53.44 100 THR A C 1
ATOM 789 O O . THR A 1 100 ? -10.766 3.042 20.532 1.00 53.44 100 THR A O 1
ATOM 792 N N . GLY A 1 101 ? -10.766 2.056 22.547 1.00 48.81 101 GLY A N 1
ATOM 793 C CA . GLY A 1 101 ? -12.080 2.532 23.017 1.00 48.81 101 GLY A CA 1
ATOM 794 C C . GLY A 1 101 ? -12.223 4.055 23.202 1.00 48.81 101 GLY A C 1
ATOM 795 O O . GLY A 1 101 ? -12.973 4.496 24.063 1.00 48.81 101 GLY A O 1
ATOM 796 N N . SER A 1 102 ? -11.492 4.860 22.433 1.00 51.09 102 SER A N 1
ATOM 797 C CA . SER A 1 102 ? -11.586 6.319 22.334 1.00 51.09 102 SER A CA 1
ATOM 798 C C . SER A 1 102 ? -12.256 6.675 20.994 1.00 51.09 102 SER A C 1
ATOM 800 O O . SER A 1 102 ? -12.175 5.861 20.068 1.00 51.09 102 SER A O 1
ATOM 802 N N . PRO A 1 103 ? -12.929 7.835 20.830 1.00 54.25 103 PRO A N 1
ATOM 803 C CA . PRO A 1 103 ? -13.583 8.184 19.567 1.00 54.25 103 PRO A CA 1
ATOM 804 C C . PRO A 1 103 ? -12.593 8.020 18.414 1.00 54.25 103 PRO A C 1
ATOM 806 O O . PRO A 1 103 ? -11.487 8.558 18.495 1.00 54.25 103 PRO A O 1
ATOM 809 N N . ARG A 1 104 ? -12.965 7.226 17.394 1.00 58.09 104 ARG A N 1
ATOM 810 C CA . ARG A 1 104 ? -12.087 6.794 16.293 1.00 58.09 104 ARG A CA 1
ATOM 811 C C . ARG A 1 104 ? -11.241 7.969 15.806 1.00 58.09 104 ARG A C 1
ATOM 813 O O . ARG A 1 104 ? -11.740 8.835 15.090 1.00 58.09 104 ARG A O 1
ATOM 820 N N . ILE A 1 105 ? -9.963 7.997 16.185 1.00 65.44 105 ILE A N 1
ATOM 821 C CA . ILE A 1 105 ? -9.008 8.920 15.582 1.00 65.44 105 ILE A CA 1
ATOM 822 C C . ILE A 1 105 ? -8.897 8.468 14.130 1.00 65.44 105 ILE A C 1
ATOM 824 O O . ILE A 1 105 ? -8.243 7.467 13.851 1.00 65.44 105 ILE A O 1
ATOM 828 N N . GLN A 1 106 ? -9.577 9.180 13.232 1.00 82.88 106 GLN A N 1
ATOM 829 C CA . GLN A 1 106 ? -9.514 8.921 11.801 1.00 82.88 106 GLN A CA 1
ATOM 830 C C . GLN A 1 106 ? -8.079 9.164 11.344 1.00 82.88 106 GLN A C 1
ATOM 832 O O . GLN A 1 106 ? -7.604 10.304 11.313 1.00 82.88 106 GLN A O 1
ATOM 837 N N . ALA A 1 107 ? -7.369 8.076 11.060 1.00 88.94 107 ALA A N 1
ATOM 838 C CA . ALA A 1 107 ? -5.995 8.138 10.609 1.00 88.94 107 ALA A CA 1
ATOM 839 C C . ALA A 1 107 ? -5.922 7.901 9.102 1.00 88.94 107 ALA A C 1
ATOM 841 O O . ALA A 1 107 ? -6.530 6.975 8.565 1.00 88.94 107 ALA A O 1
ATOM 842 N N . GLY A 1 108 ? -5.151 8.746 8.423 1.00 92.06 108 GLY A N 1
ATOM 843 C CA . GLY A 1 108 ? -4.803 8.511 7.028 1.00 92.06 108 GLY A CA 1
ATOM 844 C C . GLY A 1 108 ? -3.732 7.427 6.905 1.00 92.06 108 GLY A C 1
ATOM 845 O O . GLY A 1 108 ? -2.920 7.242 7.816 1.00 92.06 108 GLY A O 1
ATOM 846 N N . LEU A 1 109 ? -3.705 6.727 5.777 1.00 93.69 109 LEU A N 1
ATOM 847 C CA . LEU A 1 109 ? -2.684 5.730 5.471 1.00 93.69 109 LEU A CA 1
ATOM 848 C C . LEU A 1 109 ? -1.556 6.359 4.641 1.00 93.69 109 LEU A C 1
ATOM 850 O O . LEU A 1 109 ? -1.817 6.992 3.620 1.00 93.69 109 LEU A O 1
ATOM 854 N N . ILE A 1 110 ? -0.311 6.191 5.092 1.00 94.25 110 ILE A N 1
ATOM 855 C CA . ILE A 1 110 ? 0.930 6.601 4.398 1.00 94.25 110 ILE A CA 1
ATOM 856 C C . ILE A 1 110 ? 1.948 5.457 4.465 1.00 94.25 110 ILE A C 1
ATOM 858 O O . ILE A 1 110 ? 1.61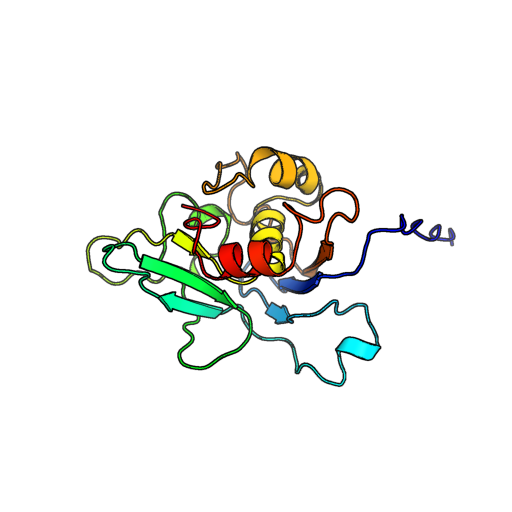2 4.372 4.932 1.00 94.25 110 ILE A O 1
ATOM 862 N N . GLY A 1 111 ? 3.199 5.689 4.071 1.00 93.62 111 GLY A N 1
ATOM 863 C CA . GLY A 1 111 ? 4.282 4.710 4.154 1.00 93.62 111 GLY A CA 1
ATOM 864 C C . GLY A 1 111 ? 4.685 4.185 2.784 1.00 93.62 111 GLY A C 1
ATOM 865 O O . GLY A 1 111 ? 4.536 4.885 1.790 1.00 93.62 111 GLY A O 1
ATOM 866 N N . SER A 1 112 ? 5.225 2.968 2.738 1.00 93.94 112 SER A N 1
ATOM 867 C CA . SER A 1 112 ? 5.793 2.386 1.515 1.00 93.94 112 SER A CA 1
ATOM 868 C C . SER A 1 112 ? 4.770 2.338 0.374 1.00 93.94 112 SER A C 1
ATOM 870 O O . SER A 1 112 ? 3.782 1.606 0.454 1.00 93.94 112 SER A O 1
ATOM 872 N N . ILE A 1 113 ? 5.022 3.085 -0.707 1.00 94.00 113 ILE A N 1
ATOM 873 C CA . ILE A 1 113 ? 4.150 3.118 -1.894 1.00 94.00 113 ILE A CA 1
ATOM 874 C C . ILE A 1 113 ? 3.897 1.719 -2.474 1.00 94.00 113 ILE A C 1
ATOM 876 O O . ILE A 1 113 ? 2.729 1.398 -2.696 1.00 94.00 113 ILE A O 1
ATOM 880 N N . PRO A 1 114 ? 4.902 0.844 -2.690 1.00 94.62 114 PRO A N 1
ATOM 881 C CA . PRO A 1 114 ? 4.613 -0.484 -3.226 1.00 94.62 114 PRO A CA 1
ATOM 882 C C . PRO A 1 114 ? 3.713 -1.313 -2.294 1.00 94.62 114 PRO A C 1
ATOM 884 O O . PRO A 1 114 ? 2.853 -2.040 -2.787 1.00 94.62 114 PRO A O 1
ATOM 887 N N . LEU A 1 115 ? 3.811 -1.150 -0.965 1.00 94.94 115 LEU A N 1
ATOM 888 C CA . LEU A 1 115 ? 2.872 -1.789 -0.031 1.00 94.94 115 LEU A CA 1
ATOM 889 C C . LEU A 1 115 ? 1.465 -1.191 -0.141 1.00 94.94 115 LEU A C 1
ATOM 891 O O . LEU A 1 115 ? 0.497 -1.939 -0.202 1.00 94.94 115 LEU A O 1
ATOM 895 N N . LEU A 1 116 ? 1.332 0.137 -0.208 1.00 94.69 116 LEU A N 1
ATOM 896 C CA . LEU A 1 116 ? 0.038 0.821 -0.351 1.00 94.69 116 LEU A CA 1
ATOM 897 C C . LEU A 1 116 ? -0.720 0.380 -1.611 1.00 94.69 116 LEU A C 1
ATOM 899 O O . LEU A 1 116 ? -1.937 0.180 -1.573 1.00 94.69 116 LEU A O 1
ATOM 903 N N . ILE A 1 117 ? 0.002 0.206 -2.718 1.00 94.88 117 ILE A N 1
ATOM 904 C CA . ILE A 1 117 ? -0.541 -0.320 -3.973 1.00 94.88 117 ILE A CA 1
ATOM 905 C C . ILE A 1 117 ? -0.878 -1.808 -3.838 1.00 94.88 117 ILE A C 1
ATOM 907 O O . ILE A 1 117 ? -1.938 -2.231 -4.297 1.00 94.88 117 ILE A O 1
ATOM 911 N N . ALA A 1 118 ? -0.035 -2.602 -3.170 1.00 93.88 118 ALA A N 1
ATOM 912 C CA . ALA A 1 118 ? -0.330 -4.009 -2.913 1.00 93.88 118 ALA A CA 1
ATOM 913 C C . ALA A 1 118 ? -1.621 -4.178 -2.093 1.00 93.88 118 ALA A C 1
ATOM 915 O O . ALA A 1 118 ? -2.449 -5.010 -2.444 1.00 93.88 118 ALA A O 1
ATOM 916 N N . LEU A 1 119 ? -1.854 -3.359 -1.062 1.00 93.06 119 LEU A N 1
ATOM 917 C CA . LEU A 1 119 ? -3.097 -3.399 -0.279 1.00 93.06 119 LEU A CA 1
ATOM 918 C C . LEU A 1 119 ? -4.339 -3.156 -1.152 1.00 93.06 119 LEU A C 1
ATOM 920 O O . LEU A 1 119 ? -5.305 -3.910 -1.071 1.00 93.06 119 LEU A O 1
ATOM 924 N N . ALA A 1 120 ? -4.287 -2.166 -2.048 1.00 93.50 120 ALA A N 1
ATOM 925 C CA . ALA A 1 120 ? -5.354 -1.925 -3.024 1.00 93.50 120 ALA A CA 1
ATOM 926 C C . ALA A 1 120 ? -5.507 -3.077 -4.033 1.00 93.50 120 ALA A C 1
ATOM 928 O O . ALA A 1 120 ? -6.603 -3.362 -4.505 1.00 93.50 120 ALA A O 1
ATOM 929 N N . ALA A 1 121 ? -4.420 -3.766 -4.375 1.00 91.88 121 ALA A N 1
ATOM 930 C CA . ALA A 1 121 ? -4.479 -4.943 -5.232 1.00 91.88 121 ALA A CA 1
ATOM 931 C C . ALA A 1 121 ? -5.141 -6.146 -4.536 1.00 91.88 121 ALA A C 1
ATOM 933 O O . ALA A 1 121 ? -5.855 -6.919 -5.182 1.00 91.88 121 ALA A O 1
ATOM 934 N N . PHE A 1 122 ? -4.901 -6.310 -3.232 1.00 90.25 122 PHE A N 1
ATOM 935 C CA . PHE A 1 122 ? -5.474 -7.374 -2.406 1.00 90.25 122 PHE A CA 1
ATOM 936 C C . PHE A 1 122 ? -6.936 -7.131 -2.027 1.00 90.25 122 PHE A C 1
ATOM 938 O O . PHE A 1 122 ? -7.638 -8.097 -1.741 1.00 90.25 122 PHE A O 1
ATOM 945 N N . SER A 1 123 ? -7.433 -5.893 -2.095 1.00 90.50 123 SER A N 1
ATOM 946 C CA . SER A 1 123 ? -8.834 -5.581 -1.786 1.00 90.50 123 SER A CA 1
ATOM 947 C C . SER A 1 123 ? -9.833 -6.106 -2.829 1.00 90.50 123 SER A C 1
ATOM 949 O O . SER A 1 123 ? -11.041 -6.115 -2.588 1.00 90.50 123 SER A O 1
ATOM 951 N N . ALA A 1 124 ? -9.351 -6.572 -3.987 1.00 91.25 124 ALA A N 1
ATOM 952 C CA . ALA A 1 124 ? -10.176 -7.017 -5.105 1.00 91.25 124 ALA A CA 1
ATOM 953 C C . ALA A 1 124 ? -9.691 -8.341 -5.718 1.00 91.25 124 ALA A C 1
ATOM 955 O O . ALA A 1 124 ? -8.498 -8.655 -5.648 1.00 91.25 124 ALA A O 1
ATOM 956 N N . PRO A 1 125 ? -10.588 -9.130 -6.341 1.00 89.38 125 PRO A N 1
ATOM 957 C CA . PRO A 1 125 ? -10.205 -10.366 -7.015 1.00 89.38 125 PRO A CA 1
ATOM 958 C C . PRO A 1 125 ? -9.268 -10.085 -8.206 1.00 89.38 125 PRO A C 1
ATOM 960 O O . PRO A 1 125 ? -9.361 -9.013 -8.811 1.00 89.38 125 PRO A O 1
ATOM 963 N N . PRO A 1 126 ? -8.411 -11.045 -8.612 1.00 89.00 126 PRO A N 1
ATOM 964 C CA . PRO A 1 126 ? -7.438 -10.847 -9.692 1.00 89.00 126 PRO A CA 1
ATOM 965 C C . PRO A 1 126 ? -8.041 -10.297 -10.993 1.00 89.00 126 PRO A C 1
ATOM 967 O O . PRO A 1 126 ? -7.466 -9.405 -11.612 1.00 89.00 126 PRO A O 1
ATOM 970 N N . ALA A 1 127 ? -9.240 -10.756 -11.363 1.00 90.38 127 ALA A N 1
ATOM 971 C CA . ALA A 1 127 ? -9.946 -10.308 -12.566 1.00 90.38 127 ALA A CA 1
ATOM 972 C C . ALA A 1 127 ? -10.337 -8.816 -12.543 1.00 90.38 127 ALA A C 1
ATOM 974 O O . ALA A 1 127 ? -10.538 -8.213 -13.593 1.00 90.38 127 ALA A O 1
ATOM 975 N N . ALA A 1 128 ? -10.437 -8.207 -11.359 1.00 91.19 128 ALA A N 1
ATOM 976 C CA . ALA A 1 128 ? -10.820 -6.809 -11.180 1.00 91.19 128 ALA A CA 1
ATOM 977 C C . ALA A 1 128 ? -9.632 -5.881 -10.879 1.00 91.19 128 ALA A C 1
ATOM 979 O O . ALA A 1 128 ? -9.826 -4.671 -10.746 1.00 91.19 128 ALA A O 1
ATOM 980 N N . LEU A 1 129 ? -8.415 -6.426 -10.781 1.00 90.06 129 LEU A N 1
ATOM 981 C CA . LEU A 1 129 ? -7.231 -5.714 -10.306 1.00 90.06 129 LEU A CA 1
ATOM 982 C C . LEU A 1 129 ? -6.972 -4.414 -11.080 1.00 90.06 129 LEU A C 1
ATOM 984 O O . LEU A 1 129 ? -6.861 -3.347 -10.481 1.00 90.06 129 LEU A O 1
ATOM 988 N N . GLY A 1 130 ? -6.936 -4.485 -12.414 1.00 91.06 130 GLY A N 1
ATOM 989 C CA . GLY A 1 130 ? -6.684 -3.312 -13.256 1.00 91.06 130 GLY A CA 1
ATOM 990 C C . GLY A 1 130 ? -7.741 -2.215 -13.083 1.00 91.06 130 GLY A C 1
ATOM 991 O O . GLY A 1 130 ? -7.410 -1.031 -13.027 1.00 91.06 130 GLY A O 1
ATOM 992 N N . ALA A 1 131 ? -9.012 -2.593 -12.923 1.00 92.44 131 ALA A N 1
ATOM 993 C CA . ALA A 1 131 ? -10.097 -1.640 -12.697 1.00 92.44 131 ALA A CA 1
ATOM 994 C C . ALA A 1 131 ? -9.990 -0.963 -11.322 1.00 92.44 131 ALA A C 1
ATOM 996 O O . ALA A 1 131 ? -10.229 0.238 -11.213 1.00 92.44 131 ALA A O 1
ATOM 997 N N . VAL A 1 132 ? -9.598 -1.704 -10.282 1.00 92.06 132 VAL A N 1
ATOM 998 C CA . VAL A 1 132 ? -9.416 -1.147 -8.934 1.00 92.06 132 VAL A CA 1
ATOM 999 C C . VAL A 1 132 ? -8.206 -0.228 -8.871 1.00 92.06 132 VAL A C 1
ATOM 1001 O O . VAL A 1 132 ? -8.335 0.899 -8.403 1.00 92.06 132 VAL A O 1
ATOM 1004 N N . LEU A 1 133 ? -7.059 -0.628 -9.419 1.00 92.06 133 LEU A N 1
ATOM 1005 C CA . LEU A 1 133 ? -5.872 0.232 -9.416 1.00 92.06 133 LEU A CA 1
ATOM 1006 C C . LEU A 1 133 ? -6.088 1.532 -10.201 1.00 92.06 133 LEU A C 1
ATOM 1008 O O . LEU A 1 133 ? -5.606 2.583 -9.795 1.00 92.06 133 LEU A O 1
ATOM 1012 N N . THR A 1 134 ? -6.855 1.497 -11.292 1.00 90.75 134 THR A N 1
ATOM 1013 C CA . THR A 1 134 ? -7.115 2.694 -12.112 1.00 90.75 134 THR A CA 1
ATOM 1014 C C . THR A 1 134 ? -8.204 3.607 -11.555 1.00 90.75 134 THR A C 1
ATOM 1016 O O . THR A 1 134 ? -8.197 4.801 -11.863 1.00 90.75 134 THR A O 1
ATOM 1019 N N . ARG A 1 135 ? -9.159 3.081 -10.777 1.00 89.69 135 ARG A N 1
ATOM 1020 C CA . ARG A 1 135 ? -10.313 3.846 -10.269 1.00 89.69 135 ARG A CA 1
ATOM 1021 C C . ARG A 1 135 ? -10.195 4.209 -8.794 1.00 89.69 135 ARG A C 1
ATOM 1023 O O . ARG A 1 135 ? -10.525 5.333 -8.439 1.00 89.69 135 ARG A O 1
ATOM 1030 N N . CYS A 1 136 ? -9.721 3.283 -7.968 1.00 90.38 136 CYS A N 1
ATOM 1031 C CA . CYS A 1 136 ? -9.773 3.381 -6.511 1.00 90.38 136 CYS A CA 1
ATOM 1032 C C . CYS A 1 136 ? -8.525 4.010 -5.893 1.00 90.38 136 CYS A C 1
ATOM 1034 O O . CYS A 1 136 ? -8.625 4.664 -4.856 1.00 90.38 136 CYS A O 1
ATOM 1036 N N . VAL A 1 137 ? -7.370 3.863 -6.547 1.00 89.19 137 VAL A N 1
ATOM 1037 C CA . VAL A 1 137 ? -6.129 4.530 -6.146 1.00 89.19 137 VAL A CA 1
ATOM 1038 C C . VAL A 1 137 ? -6.141 5.952 -6.708 1.00 89.19 137 VAL A C 1
ATOM 1040 O O . VAL A 1 137 ? -5.805 6.189 -7.871 1.00 89.19 137 VAL A O 1
ATOM 1043 N N . ARG A 1 138 ? -6.592 6.910 -5.893 1.00 81.94 138 ARG A N 1
ATOM 1044 C CA . ARG A 1 138 ? -6.606 8.338 -6.228 1.00 81.94 138 ARG A CA 1
ATOM 1045 C C . ARG A 1 138 ? -5.687 9.118 -5.294 1.00 81.94 138 ARG A C 1
ATOM 1047 O O . ARG A 1 138 ? -5.495 8.704 -4.152 1.00 81.94 138 ARG A O 1
ATOM 1054 N N . PRO A 1 139 ? -5.144 10.262 -5.747 1.00 71.75 139 PRO A N 1
ATOM 1055 C CA . PRO A 1 139 ? -4.416 11.158 -4.864 1.00 71.75 139 PRO A CA 1
ATOM 1056 C C . PRO A 1 139 ? -5.258 11.502 -3.634 1.00 71.75 139 PRO A C 1
ATOM 1058 O O . PRO A 1 139 ? -6.380 11.997 -3.753 1.00 71.75 139 PRO A O 1
ATOM 1061 N N . SER A 1 140 ? -4.708 11.217 -2.459 1.00 77.44 140 SER A N 1
ATOM 1062 C CA . SER A 1 140 ? -5.252 11.594 -1.154 1.00 77.44 140 SER A CA 1
ATOM 1063 C C . SER A 1 140 ? -6.602 10.996 -0.759 1.00 77.44 140 SER A C 1
ATOM 1065 O O . SER A 1 140 ? -7.145 11.376 0.282 1.00 77.44 140 SER A O 1
ATOM 1067 N N . ALA A 1 141 ? -7.140 10.047 -1.526 1.00 85.06 141 ALA A N 1
ATOM 1068 C CA . ALA A 1 141 ? -8.426 9.423 -1.244 1.00 85.06 141 ALA A CA 1
ATOM 1069 C C . ALA A 1 141 ? -8.477 7.983 -1.758 1.00 85.06 141 ALA A C 1
ATOM 1071 O O . ALA A 1 141 ? -8.164 7.701 -2.914 1.00 85.06 141 ALA A O 1
ATOM 1072 N N . TRP A 1 142 ? -8.952 7.078 -0.906 1.00 90.50 142 TRP A N 1
ATOM 1073 C CA . TRP A 1 142 ? -9.418 5.775 -1.358 1.00 90.50 142 TRP A CA 1
ATOM 1074 C C . TRP A 1 142 ? -10.844 5.922 -1.886 1.00 90.50 142 TRP A C 1
ATOM 1076 O O . TRP A 1 142 ? -11.699 6.466 -1.186 1.00 90.50 142 TRP A O 1
ATOM 1086 N N . GLN A 1 143 ? -11.120 5.445 -3.103 1.00 91.06 143 GLN A N 1
ATOM 1087 C CA . GLN A 1 143 ? -12.504 5.323 -3.570 1.00 91.06 143 GLN A CA 1
ATOM 1088 C C . GLN A 1 143 ? -12.987 3.891 -3.351 1.00 91.06 143 GLN A C 1
ATOM 1090 O O . GLN A 1 143 ? -12.461 2.981 -3.999 1.00 91.06 143 GLN A O 1
ATOM 1095 N N . PRO A 1 144 ? -13.989 3.673 -2.482 1.00 89.56 144 PRO A N 1
ATOM 1096 C CA . PRO A 1 144 ? -14.484 2.335 -2.231 1.00 89.56 144 PRO A CA 1
ATOM 1097 C C . PRO A 1 144 ? -15.012 1.658 -3.494 1.00 89.56 144 PRO A C 1
ATOM 1099 O O . PRO A 1 144 ? -15.636 2.290 -4.347 1.00 89.56 144 PRO A O 1
ATOM 1102 N N . HIS A 1 145 ? -14.792 0.351 -3.593 1.00 91.31 145 HIS A N 1
ATOM 1103 C CA . HIS A 1 145 ? -15.346 -0.480 -4.664 1.00 91.31 145 HIS A CA 1
ATOM 1104 C C . HIS A 1 145 ? -16.416 -1.443 -4.150 1.00 91.31 145 HIS A C 1
ATOM 1106 O O . HIS A 1 145 ? -16.568 -1.647 -2.952 1.00 91.31 145 HIS A O 1
ATOM 1112 N N . GLN A 1 146 ? -17.123 -2.096 -5.069 1.00 89.38 146 GLN A N 1
ATOM 1113 C CA . GLN A 1 146 ? -18.191 -3.055 -4.756 1.00 89.38 146 GLN A CA 1
ATOM 1114 C C . GLN A 1 146 ? -17.712 -4.383 -4.141 1.00 89.38 146 GLN A C 1
ATOM 1116 O O . GLN A 1 146 ? -18.528 -5.149 -3.645 1.00 89.38 146 GLN A O 1
ATOM 1121 N N . TYR A 1 147 ? -16.411 -4.695 -4.192 1.00 87.88 147 TYR A N 1
ATOM 1122 C CA . TYR A 1 147 ? -15.891 -5.930 -3.594 1.00 87.88 147 TYR A CA 1
ATOM 1123 C C . TYR A 1 147 ? -15.788 -5.810 -2.076 1.00 87.88 147 TYR A C 1
ATOM 1125 O O . TYR A 1 147 ? -15.341 -4.787 -1.545 1.00 87.88 147 TYR A O 1
ATOM 1133 N N . HIS A 1 148 ? -16.177 -6.882 -1.397 1.00 77.50 148 HIS A N 1
ATOM 1134 C CA . HIS A 1 148 ? -16.121 -7.002 0.051 1.00 77.50 148 HIS A CA 1
ATOM 1135 C C . HIS A 1 148 ? -15.046 -8.005 0.454 1.00 77.50 148 HIS A C 1
ATOM 1137 O O . HIS A 1 148 ? -14.746 -8.946 -0.282 1.00 77.50 148 HIS A O 1
ATOM 1143 N N . TYR A 1 149 ? -14.479 -7.828 1.643 1.00 69.50 149 TYR A N 1
ATOM 1144 C CA . TYR A 1 149 ? -13.637 -8.850 2.251 1.00 69.50 149 TYR A CA 1
ATOM 1145 C C . TYR A 1 149 ? -14.416 -10.182 2.382 1.00 69.50 149 TYR A C 1
ATOM 1147 O O . TYR A 1 149 ? -15.590 -10.132 2.756 1.00 69.50 149 TYR A O 1
ATOM 1155 N N . PRO A 1 150 ? -13.815 -11.362 2.109 1.00 70.12 150 PRO A N 1
ATOM 1156 C CA . PRO A 1 150 ? -12.430 -11.615 1.692 1.00 70.12 150 PRO A CA 1
ATOM 1157 C C . PRO A 1 150 ? -12.232 -11.769 0.167 1.00 70.12 150 PRO A C 1
ATOM 1159 O O . PRO A 1 150 ? -11.255 -12.382 -0.244 1.00 70.12 150 PRO A O 1
ATOM 1162 N N . MET A 1 151 ? -13.105 -11.245 -0.705 1.00 71.94 151 MET A N 1
ATOM 1163 C CA . MET A 1 151 ? -13.114 -11.578 -2.150 1.00 71.94 151 MET A CA 1
ATOM 1164 C C . MET A 1 151 ? -11.775 -11.375 -2.888 1.00 71.94 151 MET A C 1
ATOM 1166 O O . MET A 1 151 ? -11.518 -12.054 -3.881 1.00 71.94 151 MET A O 1
ATOM 1170 N N . GLY A 1 152 ? -10.924 -10.447 -2.440 1.00 70.88 152 GLY A N 1
ATOM 1171 C CA . GLY A 1 152 ? -9.572 -10.260 -2.982 1.00 70.88 152 GLY A CA 1
ATOM 1172 C C . GLY A 1 152 ? -8.455 -11.008 -2.237 1.00 70.88 152 GLY A C 1
ATOM 1173 O O . GLY A 1 152 ? -7.376 -11.225 -2.798 1.00 70.88 152 GLY A O 1
ATOM 1174 N N . HIS A 1 153 ? -8.718 -11.478 -1.019 1.00 73.19 153 HIS A N 1
ATOM 1175 C CA . HIS A 1 153 ? -7.788 -12.216 -0.162 1.00 73.19 153 HIS A CA 1
ATOM 1176 C C . HIS A 1 153 ? -7.858 -13.719 -0.455 1.00 73.19 153 HIS A C 1
ATOM 1178 O O . HIS A 1 153 ? -8.179 -14.531 0.404 1.00 73.19 153 HIS A O 1
ATOM 1184 N N . VAL A 1 154 ? -7.593 -14.089 -1.707 1.00 78.44 154 VAL A N 1
ATOM 1185 C CA . VAL A 1 154 ? -7.553 -15.492 -2.140 1.00 78.44 154 VAL A CA 1
ATOM 1186 C C . VAL A 1 154 ? -6.353 -16.193 -1.497 1.00 78.44 154 VAL A C 1
ATOM 1188 O O . VAL A 1 154 ? -5.279 -15.597 -1.400 1.00 78.44 154 VAL A O 1
ATOM 1191 N N . ALA A 1 155 ? -6.537 -17.445 -1.068 1.00 80.81 155 ALA A N 1
ATOM 1192 C CA . ALA A 1 155 ? -5.468 -18.259 -0.494 1.00 80.81 155 ALA A CA 1
ATOM 1193 C C . ALA A 1 155 ? -4.245 -18.315 -1.424 1.00 80.81 155 ALA A C 1
ATOM 1195 O O . ALA A 1 155 ? -4.388 -18.354 -2.647 1.00 80.81 155 ALA A O 1
ATOM 1196 N N . GLU A 1 156 ? -3.055 -18.297 -0.822 1.00 84.88 156 GLU A N 1
ATOM 1197 C CA . GLU A 1 156 ? -1.758 -18.392 -1.507 1.00 84.88 156 GLU A CA 1
ATOM 1198 C C . GLU A 1 156 ? -1.503 -17.308 -2.570 1.00 84.88 156 GLU A C 1
ATOM 1200 O O . GLU A 1 156 ? -0.672 -17.461 -3.470 1.00 84.88 156 GLU A O 1
ATOM 1205 N N . ARG A 1 157 ? -2.190 -16.166 -2.473 1.00 87.06 157 ARG A N 1
ATOM 1206 C CA . ARG A 1 157 ? -1.990 -15.057 -3.404 1.00 87.06 157 ARG A CA 1
ATOM 1207 C C . ARG A 1 157 ? -0.765 -14.233 -3.008 1.00 87.06 157 ARG A C 1
ATOM 1209 O O . ARG A 1 157 ? -0.692 -13.684 -1.908 1.00 87.06 157 ARG A O 1
ATOM 1216 N N . GLY A 1 158 ? 0.159 -14.082 -3.955 1.00 90.19 158 GLY A N 1
ATOM 1217 C CA . GLY A 1 158 ? 1.291 -13.157 -3.890 1.00 90.19 158 GLY A CA 1
ATOM 1218 C C . GLY A 1 158 ? 1.161 -12.008 -4.892 1.00 90.19 158 GLY A C 1
ATOM 1219 O O . GLY A 1 158 ? 0.593 -12.177 -5.970 1.00 90.19 158 GLY A O 1
ATOM 1220 N N . MET A 1 159 ? 1.696 -10.840 -4.548 1.00 91.12 159 MET A N 1
ATOM 1221 C CA . MET A 1 159 ? 1.810 -9.674 -5.425 1.00 91.12 159 MET A CA 1
ATOM 1222 C C . MET A 1 159 ? 3.215 -9.089 -5.307 1.00 91.12 159 MET A C 1
ATOM 1224 O O . MET A 1 159 ? 3.674 -8.810 -4.201 1.00 91.12 159 MET A O 1
ATOM 1228 N N . VAL A 1 160 ? 3.861 -8.858 -6.449 1.00 93.62 160 VAL A N 1
ATOM 1229 C CA . VAL A 1 160 ? 5.073 -8.041 -6.556 1.00 93.62 160 VAL A CA 1
ATOM 1230 C C . VAL A 1 160 ? 4.652 -6.683 -7.095 1.00 93.62 160 VAL A C 1
ATOM 1232 O O . VAL A 1 160 ? 3.987 -6.601 -8.128 1.00 93.62 160 VAL A O 1
ATOM 1235 N N . VAL A 1 161 ? 5.027 -5.620 -6.394 1.00 94.25 161 VAL A N 1
ATOM 1236 C CA . VAL A 1 161 ? 4.794 -4.249 -6.836 1.00 94.25 161 VAL A CA 1
ATOM 1237 C C . VAL A 1 161 ? 6.131 -3.555 -6.978 1.00 94.25 161 VAL A C 1
ATOM 1239 O O . VAL A 1 161 ? 6.885 -3.459 -6.013 1.00 94.25 161 VAL A O 1
ATOM 1242 N N . THR A 1 162 ? 6.379 -3.021 -8.169 1.00 93.88 162 THR A N 1
ATOM 1243 C CA . THR A 1 162 ? 7.594 -2.279 -8.500 1.00 93.88 162 THR A CA 1
ATOM 1244 C C . THR A 1 162 ? 7.213 -0.879 -8.946 1.00 93.88 162 THR A C 1
ATOM 1246 O O . THR A 1 162 ? 6.359 -0.705 -9.815 1.00 93.88 162 THR A O 1
ATOM 1249 N N . ILE A 1 163 ? 7.837 0.119 -8.333 1.00 92.50 163 ILE A N 1
ATOM 1250 C CA . ILE A 1 163 ? 7.636 1.529 -8.642 1.00 92.50 163 ILE A CA 1
ATOM 1251 C C . ILE A 1 163 ? 8.799 2.002 -9.501 1.00 92.50 163 ILE A C 1
ATOM 1253 O O . ILE A 1 163 ? 9.966 1.858 -9.131 1.00 92.50 163 ILE A O 1
ATOM 1257 N N . PHE A 1 164 ? 8.462 2.596 -10.639 1.00 91.94 164 PHE A N 1
ATOM 1258 C CA . PHE A 1 164 ? 9.410 3.172 -11.582 1.00 91.94 164 PHE A CA 1
ATOM 1259 C C . PHE A 1 164 ? 9.278 4.690 -11.580 1.00 91.94 164 PHE A C 1
ATOM 1261 O O . PHE A 1 164 ? 8.181 5.221 -11.393 1.00 91.94 164 PHE A O 1
ATOM 1268 N N . LEU A 1 165 ? 10.394 5.380 -11.806 1.00 90.81 165 LEU A N 1
ATOM 1269 C CA . LEU A 1 165 ? 10.369 6.803 -12.132 1.00 90.81 165 LEU A CA 1
ATOM 1270 C C . LEU A 1 165 ? 10.116 6.971 -13.628 1.00 90.81 165 LEU A C 1
ATOM 1272 O O . LEU A 1 165 ? 10.696 6.247 -14.441 1.00 90.81 165 LEU A O 1
ATOM 1276 N N . ASP A 1 166 ? 9.267 7.930 -13.981 1.00 89.69 166 ASP A N 1
ATOM 1277 C CA . ASP A 1 166 ? 9.013 8.308 -15.367 1.00 89.69 166 ASP A CA 1
ATOM 1278 C C . ASP A 1 166 ? 10.173 9.182 -15.875 1.00 89.69 166 ASP A C 1
ATOM 1280 O O . ASP A 1 166 ? 10.296 10.339 -15.455 1.00 89.69 166 ASP A O 1
ATOM 1284 N N . PRO A 1 167 ? 11.021 8.672 -16.789 1.00 88.44 167 PRO A N 1
ATOM 1285 C CA . PRO A 1 167 ? 12.170 9.421 -17.286 1.00 88.44 167 PRO A CA 1
ATOM 1286 C C . PRO A 1 167 ? 11.764 10.657 -18.099 1.00 88.44 167 PRO A C 1
ATOM 1288 O O . PRO A 1 167 ? 12.574 11.568 -18.262 1.00 88.44 167 PRO A O 1
ATOM 1291 N N . THR A 1 168 ? 10.528 10.709 -18.605 1.00 93.06 168 THR A N 1
ATOM 1292 C CA . THR A 1 168 ? 10.010 11.839 -19.387 1.00 93.06 168 THR A CA 1
ATOM 1293 C C . THR A 1 168 ? 9.443 12.956 -18.508 1.00 93.06 168 THR A C 1
ATOM 1295 O O . THR A 1 168 ? 9.269 14.080 -18.979 1.00 93.06 168 THR A O 1
ATOM 1298 N N . ASN A 1 169 ? 9.231 12.689 -17.214 1.00 89.88 169 ASN A N 1
ATOM 1299 C CA . ASN A 1 169 ? 8.755 13.652 -16.225 1.00 89.88 169 ASN A CA 1
ATOM 1300 C C . ASN A 1 169 ? 9.666 13.687 -14.979 1.00 89.88 169 ASN A C 1
ATOM 1302 O O . ASN A 1 169 ? 9.218 13.397 -13.869 1.00 89.88 169 ASN A O 1
ATOM 1306 N N . PRO A 1 170 ? 10.943 14.084 -15.106 1.00 87.38 170 PRO A N 1
ATOM 1307 C CA . PRO A 1 170 ? 11.892 14.060 -13.989 1.00 87.38 170 PRO A CA 1
ATOM 1308 C C . PRO A 1 170 ? 11.554 15.063 -12.870 1.00 87.38 170 PRO A C 1
ATOM 1310 O O . PRO A 1 170 ? 12.025 14.921 -11.743 1.00 87.38 170 PRO A O 1
ATOM 1313 N N . GLN A 1 171 ? 10.734 16.081 -13.149 1.00 88.88 171 GLN A N 1
ATOM 1314 C CA . GLN A 1 171 ? 10.310 17.066 -12.146 1.00 88.88 171 GLN A CA 1
ATOM 1315 C C . GLN A 1 171 ? 9.165 16.542 -11.268 1.00 88.88 171 GLN A C 1
ATOM 1317 O O . GLN A 1 171 ? 9.172 16.764 -10.060 1.00 88.88 171 GLN A O 1
ATOM 1322 N N . GLY A 1 172 ? 8.198 15.825 -11.854 1.00 86.44 172 GLY A N 1
ATOM 1323 C CA . GLY A 1 172 ? 7.065 15.252 -11.119 1.00 86.44 172 GLY A CA 1
ATOM 1324 C C . GLY A 1 172 ? 7.277 13.809 -10.653 1.00 86.44 172 GLY A C 1
ATOM 1325 O O . GLY A 1 172 ? 6.681 13.391 -9.665 1.00 86.44 172 GLY A O 1
ATOM 1326 N N . SER A 1 173 ? 8.129 13.047 -11.339 1.00 89.88 173 SER A N 1
ATOM 1327 C CA . SER A 1 173 ? 8.444 11.647 -11.050 1.00 89.88 173 SER A CA 1
ATOM 1328 C C . SER A 1 173 ? 9.916 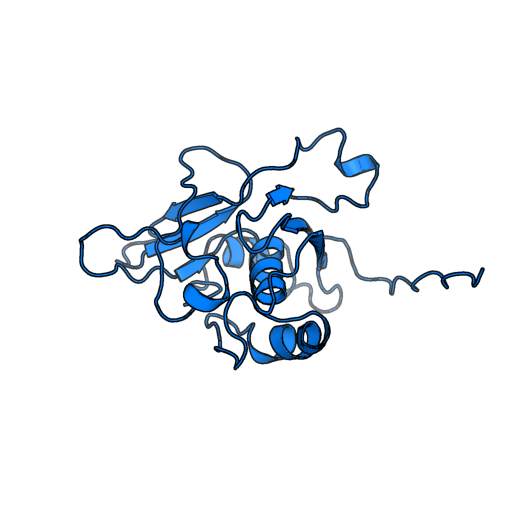11.509 -10.668 1.00 89.88 173 SER A C 1
ATOM 1330 O O . SER A 1 173 ? 10.772 11.126 -11.462 1.00 89.88 173 SER A O 1
ATOM 1332 N N . ASN A 1 174 ? 10.224 11.853 -9.419 1.00 91.44 174 ASN A N 1
ATOM 1333 C CA . ASN A 1 174 ? 11.554 11.679 -8.844 1.00 91.44 174 ASN A CA 1
ATOM 1334 C C . ASN A 1 174 ? 11.487 11.141 -7.413 1.00 91.44 174 ASN A C 1
ATOM 1336 O O . ASN A 1 174 ? 10.439 11.129 -6.764 1.00 91.44 174 ASN A O 1
ATOM 1340 N N . ALA A 1 175 ? 12.644 10.709 -6.916 1.00 91.31 175 ALA A N 1
ATOM 1341 C CA . ALA A 1 175 ? 12.773 10.127 -5.588 1.00 91.31 175 ALA A CA 1
ATOM 1342 C C . ALA A 1 175 ? 12.333 11.079 -4.462 1.00 91.31 175 ALA A C 1
ATOM 1344 O O . ALA A 1 175 ? 11.768 10.616 -3.476 1.00 91.31 175 ALA A O 1
ATOM 1345 N N . ALA A 1 176 ? 12.559 12.392 -4.593 1.00 92.62 176 ALA A N 1
ATOM 1346 C CA . ALA A 1 176 ? 12.168 13.355 -3.564 1.00 92.62 176 ALA A CA 1
ATOM 1347 C C . ALA A 1 176 ? 10.640 13.441 -3.429 1.00 92.62 176 ALA A C 1
ATOM 1349 O O . ALA A 1 176 ? 10.123 13.342 -2.319 1.00 92.62 176 ALA A O 1
ATOM 1350 N N . VAL A 1 177 ? 9.917 13.520 -4.552 1.00 91.81 177 VAL A N 1
ATOM 1351 C CA . VAL A 1 177 ? 8.445 13.527 -4.565 1.00 91.81 177 VAL A CA 1
ATOM 1352 C C . VAL A 1 177 ? 7.881 12.228 -3.985 1.00 91.81 177 VAL A C 1
ATOM 1354 O O . VAL A 1 177 ? 6.985 12.266 -3.141 1.00 91.81 177 VAL A O 1
ATOM 1357 N N . LEU A 1 178 ? 8.423 11.070 -4.378 1.00 91.19 178 LEU A N 1
ATOM 1358 C CA . LEU A 1 178 ? 7.979 9.786 -3.824 1.00 91.19 178 LEU A CA 1
ATOM 1359 C C . LEU A 1 178 ? 8.256 9.691 -2.319 1.00 91.19 178 LEU A C 1
ATOM 1361 O O . LEU A 1 178 ? 7.386 9.259 -1.568 1.00 91.19 178 LEU A O 1
ATOM 1365 N N . ASN A 1 179 ? 9.416 10.155 -1.852 1.00 91.88 179 ASN A N 1
ATOM 1366 C CA . ASN A 1 179 ? 9.722 10.205 -0.424 1.00 91.88 179 ASN A CA 1
ATOM 1367 C C . ASN A 1 179 ? 8.753 11.114 0.342 1.00 91.88 179 ASN A C 1
ATOM 1369 O O . ASN A 1 179 ? 8.253 10.705 1.391 1.00 91.88 179 ASN A O 1
ATOM 1373 N N . GLY A 1 180 ? 8.420 12.289 -0.200 1.00 91.69 180 GLY A N 1
ATOM 1374 C CA . GLY A 1 180 ? 7.434 13.186 0.402 1.00 91.69 180 GLY A CA 1
ATOM 1375 C C . GLY A 1 180 ? 6.041 12.554 0.495 1.00 91.69 180 GLY A C 1
ATOM 1376 O O . GLY A 1 180 ? 5.383 12.655 1.532 1.00 91.69 180 GLY A O 1
ATOM 1377 N N . LEU A 1 181 ? 5.615 11.803 -0.530 1.00 90.62 181 LEU A N 1
ATOM 1378 C CA . LEU A 1 181 ? 4.370 11.020 -0.492 1.00 90.62 181 LEU A CA 1
ATOM 1379 C C . LEU A 1 181 ? 4.400 9.947 0.606 1.00 90.62 181 LEU A C 1
ATOM 1381 O O . LEU A 1 181 ? 3.459 9.846 1.393 1.00 90.62 181 LEU A O 1
ATOM 1385 N N . GLN A 1 182 ? 5.486 9.174 0.702 1.00 91.69 182 GLN A N 1
ATOM 1386 C CA . GLN A 1 182 ? 5.638 8.129 1.725 1.00 91.69 182 GLN A CA 1
ATOM 1387 C C . GLN A 1 182 ? 5.624 8.704 3.146 1.00 91.69 182 GLN A C 1
ATOM 1389 O O . GLN A 1 182 ? 5.085 8.082 4.066 1.00 91.69 182 GLN A O 1
ATOM 1394 N N . ASN A 1 183 ? 6.190 9.900 3.315 1.00 91.19 183 ASN A N 1
ATOM 1395 C CA . ASN A 1 183 ? 6.264 10.609 4.586 1.00 91.19 183 ASN A CA 1
ATOM 1396 C C . ASN A 1 183 ? 5.002 11.407 4.919 1.00 91.19 183 ASN A C 1
ATOM 1398 O O . ASN A 1 183 ? 4.913 11.921 6.029 1.00 91.19 183 ASN A O 1
ATOM 1402 N N . GLY A 1 184 ? 4.026 11.491 4.011 1.00 90.06 184 GLY A N 1
ATOM 1403 C CA . GLY A 1 184 ? 2.778 12.224 4.220 1.00 90.06 184 GLY A CA 1
ATOM 1404 C C . GLY A 1 184 ? 2.894 13.746 4.082 1.00 90.06 184 GLY A C 1
ATOM 1405 O O . GLY A 1 184 ? 2.013 14.461 4.559 1.00 90.06 184 GLY A O 1
ATOM 1406 N N . GLU A 1 185 ? 3.947 14.258 3.436 1.00 90.88 185 GLU A N 1
ATOM 1407 C CA . GLU A 1 185 ? 4.164 15.698 3.201 1.00 90.88 185 GLU A CA 1
ATOM 1408 C C . GLU A 1 185 ? 3.051 16.319 2.345 1.00 90.88 185 GLU A C 1
ATOM 1410 O O . GLU A 1 185 ? 2.680 17.475 2.537 1.00 90.88 185 GLU A O 1
ATOM 1415 N N . TYR A 1 186 ? 2.460 15.521 1.454 1.00 88.69 186 TYR A N 1
ATOM 1416 C CA . TYR A 1 186 ? 1.350 15.917 0.582 1.00 88.69 186 TYR A CA 1
ATOM 1417 C C . TYR A 1 186 ? -0.025 15.467 1.114 1.00 88.69 186 TYR A C 1
ATOM 1419 O O . TYR A 1 186 ? -1.021 15.482 0.390 1.00 88.69 186 TYR A O 1
ATOM 1427 N N . GLY A 1 187 ? -0.094 15.065 2.387 1.00 89.56 187 GLY A N 1
ATOM 1428 C CA . GLY A 1 187 ? -1.259 14.415 2.983 1.00 89.56 187 GLY A CA 1
ATOM 1429 C C . GLY A 1 187 ? -1.189 12.887 2.898 1.00 89.56 187 GLY A C 1
ATOM 1430 O O . GLY A 1 187 ? -0.165 12.329 2.499 1.00 89.56 187 GLY A O 1
ATOM 1431 N N . PRO A 1 188 ? -2.246 12.176 3.331 1.00 91.12 188 PRO A N 1
ATOM 1432 C CA . PRO A 1 188 ? -2.234 10.726 3.301 1.00 91.12 188 PRO A CA 1
ATOM 1433 C C . PRO A 1 188 ? -2.334 10.206 1.877 1.00 91.12 188 PRO A C 1
ATOM 1435 O O . PRO A 1 188 ? -2.903 10.870 1.021 1.00 91.12 188 PRO A O 1
ATOM 1438 N N . PHE A 1 189 ? -1.867 8.987 1.646 1.00 91.38 189 PHE A N 1
ATOM 1439 C CA . PHE A 1 189 ? -2.120 8.297 0.389 1.00 91.38 189 PHE A CA 1
ATOM 1440 C C . PHE A 1 189 ? -3.595 7.872 0.295 1.00 91.38 189 PHE A C 1
ATOM 1442 O O . PHE A 1 189 ? -4.246 8.110 -0.719 1.00 91.38 189 PHE A O 1
ATOM 1449 N N . TYR A 1 190 ? -4.151 7.350 1.396 1.00 91.62 190 TYR A N 1
ATOM 1450 C CA . TYR A 1 190 ? -5.586 7.083 1.554 1.00 91.62 190 TYR A CA 1
ATOM 1451 C C . TYR A 1 190 ? -6.133 7.796 2.798 1.00 91.62 190 TYR A C 1
ATOM 1453 O O . TYR A 1 190 ? -5.577 7.645 3.890 1.00 91.62 190 TYR A O 1
ATOM 1461 N N . SER A 1 191 ? -7.206 8.578 2.647 1.00 87.31 191 SER A N 1
ATOM 1462 C CA . SER A 1 191 ? -7.937 9.218 3.756 1.00 87.31 191 SER A CA 1
ATOM 1463 C C . SER A 1 191 ? -9.220 8.477 4.121 1.00 87.31 191 SER A C 1
ATOM 1465 O O . SER A 1 191 ? -9.805 7.839 3.221 1.00 87.31 191 SER A O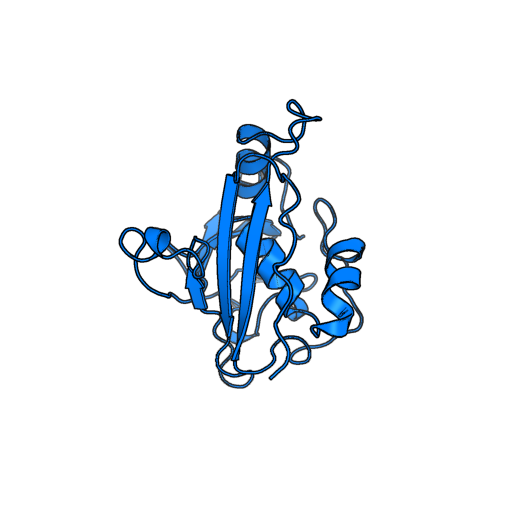 1
#

pLDDT: mean 81.08, std 15.35, range [31.58, 94.94]